Protein AF-G0P3Q0-F1 (afdb_monomer)

InterPro domains:
  IPR001810 F-box domain [PF00646] (12-48)

Radius of gyration: 19.59 Å; Cα contacts (8 Å, |Δi|>4): 276; chains: 1; bounding box: 73×29×38 Å

Organism: Caenorhabditis brenneri (NCBI:txid135651)

Mean predicted aligned error: 11.23 Å

Sequence (194 aa):
MANVSKMQRFPILRLPILAIDEVLITMNPFELINFSMCNPTTKCIAKLFFRKKRGFEILLGNSSTLSIAILGSQKRIWKYHIINDESAEIPESIYEVAIRYSENVFEEWKFLLEYLDDLMNFKAINDFYFDLDDFPDLNQPVIECIKTWNKPVKCEPTIINVPFGIAITRNDGKVGRMFLETFGNRLFLVFMVF

pLDDT: mean 74.07, std 19.42, range [30.28, 95.75]

Nearest PDB structures (foldseek):
  2ch5-assembly2_D  TM=4.428E-01  e=1.256E+00  Homo sapiens
  2ch5-assembly1_A  TM=4.509E-01  e=1.419E+00  Homo sapiens

Secondary structure (DSSP, 8-state):
-----------GGGS-HHHHHHHHHHS-HHHHHHHHHS-HHHHHHHHHHHHHS---EEEEEESSSEEEEEE-TTS-EEEEEEES-TT------SSEEEEEE-SSHHHHHHHHHHHHHHHH--SSB-EEEEETTT-HHHHHHHHHHHHT--SPBP--------S-PEEEE-TTS-EEEEEEEEETTEEEEEEE--

Foldseek 3Di:
DDDPPPPPPDPLVPDDLVSNLVVVVPDDVVVLLVQLVPDVVSLVSLLVNLQVFPAWAWEWEDDLFGWIWIQGPVRAIEIEGEDQDPPDDDPPDPHNYDYHYDVDRLVVSLVVVVSCCVRNVDQERAYYKYFCVSCVPCVVVVVVSVVPPPHYHAHDDDDDDDPDWDWDQDPVRFIWTWDFDDDPNTTMTGTHDD

Solvent-accessible surface area (backbone atoms only — not comparable to full-atom values): 11460 Å² total; per-residue (Å²): 135,85,81,79,71,78,77,76,72,80,62,61,90,76,48,58,69,68,61,38,51,57,55,56,70,75,44,55,71,65,56,47,50,56,45,26,68,73,42,73,66,43,30,51,52,41,30,53,50,41,66,70,51,80,49,73,40,39,32,39,33,50,77,86,39,52,36,45,31,40,36,38,81,82,77,47,42,38,34,39,38,34,34,72,54,92,82,64,82,72,75,93,60,100,49,51,74,46,81,42,83,31,94,51,43,65,64,52,50,51,50,50,52,54,49,47,39,72,39,48,58,64,77,41,38,47,32,55,45,39,48,50,73,64,43,62,88,49,46,64,61,51,52,53,54,56,72,70,42,95,52,53,59,39,39,80,91,77,92,75,93,58,100,72,64,56,86,46,78,43,98,85,76,42,62,36,46,41,38,64,44,71,66,88,97,41,49,29,47,40,59,37,57,114

Structure (mmCIF, N/CA/C/O backbone):
data_AF-G0P3Q0-F1
#
_entry.id   AF-G0P3Q0-F1
#
loop_
_atom_site.group_PDB
_atom_site.id
_atom_site.type_symbol
_atom_site.label_atom_id
_atom_site.label_alt_id
_atom_site.label_comp_id
_atom_site.label_asym_id
_atom_site.label_entity_id
_atom_site.label_seq_id
_atom_site.pdbx_PDB_ins_code
_atom_site.Cartn_x
_atom_site.Cartn_y
_atom_site.Cartn_z
_atom_site.occupancy
_atom_site.B_iso_or_equiv
_atom_site.auth_seq_id
_atom_site.auth_comp_id
_atom_site.auth_asym_id
_atom_site.auth_atom_id
_atom_site.pdbx_PDB_model_num
ATOM 1 N N . MET A 1 1 ? -43.282 -5.157 -22.897 1.00 38.25 1 MET A N 1
ATOM 2 C CA . MET A 1 1 ? -42.272 -4.254 -22.303 1.00 38.25 1 MET A CA 1
ATOM 3 C C . MET A 1 1 ? -42.139 -4.616 -20.834 1.00 38.25 1 MET A C 1
ATOM 5 O O . MET A 1 1 ? -43.072 -4.379 -20.080 1.00 38.25 1 MET A O 1
ATOM 9 N N . ALA A 1 2 ? -41.065 -5.313 -20.457 1.00 39.00 2 ALA A N 1
ATOM 10 C CA . ALA A 1 2 ? -40.860 -5.765 -19.084 1.00 39.00 2 ALA A CA 1
ATOM 11 C C . ALA A 1 2 ? -40.395 -4.596 -18.205 1.00 39.00 2 ALA A C 1
ATOM 13 O O . ALA A 1 2 ? -39.469 -3.866 -18.554 1.00 39.00 2 ALA A O 1
ATOM 14 N N . ASN A 1 3 ? -41.086 -4.424 -17.084 1.00 47.53 3 ASN A N 1
ATOM 15 C CA . ASN A 1 3 ? -40.840 -3.418 -16.066 1.00 47.53 3 ASN A CA 1
ATOM 16 C C . ASN A 1 3 ? -39.567 -3.826 -15.306 1.00 47.53 3 ASN A C 1
ATOM 18 O O . ASN A 1 3 ? -39.597 -4.778 -14.528 1.00 47.53 3 ASN A O 1
ATOM 22 N N . VAL A 1 4 ? -38.435 -3.168 -15.573 1.00 51.06 4 VAL A N 1
ATOM 23 C CA . VAL A 1 4 ? -37.201 -3.390 -14.809 1.00 51.06 4 VAL A CA 1
ATOM 24 C C . VAL A 1 4 ? -37.448 -2.835 -13.411 1.00 51.06 4 VAL A C 1
ATOM 26 O O . VAL A 1 4 ? -37.375 -1.629 -13.176 1.00 51.06 4 VAL A O 1
ATOM 29 N N . SER A 1 5 ? -37.814 -3.723 -12.490 1.00 55.47 5 SER A N 1
ATOM 30 C CA . SER A 1 5 ? -37.943 -3.439 -11.067 1.00 55.47 5 SER A CA 1
ATOM 31 C C . SER A 1 5 ? -36.727 -2.646 -10.604 1.00 55.47 5 SER A C 1
ATOM 33 O O . SER A 1 5 ? -35.593 -3.113 -10.719 1.00 55.47 5 SER A O 1
ATOM 35 N N . LYS A 1 6 ? -36.972 -1.437 -10.097 1.00 54.03 6 LYS A N 1
ATOM 36 C CA . LYS A 1 6 ? -35.997 -0.565 -9.444 1.00 54.03 6 LYS A CA 1
ATOM 37 C C . LYS A 1 6 ? -35.280 -1.385 -8.367 1.00 54.03 6 LYS A C 1
ATOM 39 O O . LYS A 1 6 ? -35.822 -1.551 -7.280 1.00 54.03 6 LYS A O 1
ATOM 44 N N . MET A 1 7 ? -34.109 -1.948 -8.685 1.00 52.66 7 MET A N 1
ATOM 45 C CA . MET A 1 7 ? -33.289 -2.694 -7.730 1.00 52.66 7 MET A CA 1
ATOM 46 C C . MET A 1 7 ? -33.001 -1.762 -6.559 1.00 52.66 7 MET A C 1
ATOM 48 O O . MET A 1 7 ? -32.246 -0.793 -6.674 1.00 52.66 7 MET A O 1
ATOM 52 N N . GLN A 1 8 ? -33.686 -2.002 -5.447 1.00 61.84 8 GLN A N 1
ATOM 53 C CA . GLN A 1 8 ? -33.557 -1.197 -4.252 1.00 61.84 8 GLN A CA 1
ATOM 54 C C . GLN A 1 8 ? -32.187 -1.521 -3.661 1.00 61.84 8 GLN A C 1
ATOM 56 O O . GLN A 1 8 ? -31.990 -2.570 -3.057 1.00 61.84 8 GLN A O 1
ATOM 61 N N . ARG A 1 9 ? -31.206 -0.652 -3.933 1.00 68.19 9 ARG A N 1
ATOM 62 C CA . ARG A 1 9 ? -29.829 -0.823 -3.457 1.00 68.19 9 ARG A CA 1
ATOM 63 C C . ARG A 1 9 ? -29.846 -0.979 -1.941 1.00 68.19 9 ARG A C 1
ATOM 65 O O . ARG A 1 9 ? -30.453 -0.158 -1.252 1.00 68.19 9 ARG A O 1
ATOM 72 N N . PHE A 1 10 ? -29.179 -2.017 -1.443 1.00 70.75 10 PHE A N 1
ATOM 73 C CA . PHE A 1 10 ? -29.044 -2.261 -0.014 1.00 70.75 10 PHE A CA 1
ATOM 74 C C . PHE A 1 10 ? -28.291 -1.085 0.627 1.00 70.75 10 PHE A C 1
ATOM 76 O O . PHE A 1 10 ? -27.129 -0.839 0.288 1.00 70.75 10 PHE A O 1
ATOM 83 N N . PRO A 1 11 ? -28.935 -0.294 1.500 1.00 83.94 11 PRO A N 1
ATOM 84 C CA . PRO A 1 11 ? -28.348 0.944 1.976 1.00 83.94 11 PRO A CA 1
ATOM 85 C C . PRO A 1 11 ? -27.420 0.648 3.157 1.00 83.94 11 PRO A C 1
ATOM 87 O O . PRO A 1 11 ? -27.795 0.893 4.299 1.00 83.94 11 PRO A O 1
ATOM 90 N N . ILE A 1 12 ? -26.209 0.143 2.883 1.00 85.44 12 ILE A N 1
ATOM 91 C CA . ILE A 1 12 ? -25.205 -0.236 3.904 1.00 85.44 12 ILE A CA 1
ATOM 92 C C . ILE A 1 12 ? -25.056 0.862 4.967 1.00 85.44 12 ILE A C 1
ATOM 94 O O . ILE A 1 12 ? -25.075 0.586 6.158 1.00 85.44 12 ILE A O 1
ATOM 98 N N . LEU A 1 13 ? -25.017 2.131 4.549 1.00 88.31 13 LEU A N 1
ATOM 99 C CA . LEU A 1 13 ? -24.846 3.283 5.444 1.00 88.31 13 LEU A CA 1
ATOM 100 C C . LEU A 1 13 ? -26.038 3.582 6.370 1.00 88.31 13 LEU A C 1
ATOM 102 O O . LEU A 1 13 ? -25.928 4.449 7.231 1.00 88.31 13 LEU A O 1
ATOM 106 N N . ARG A 1 14 ? -27.181 2.913 6.190 1.00 90.06 14 ARG A N 1
ATOM 107 C CA . ARG A 1 14 ? -28.349 3.015 7.082 1.00 90.06 14 ARG A CA 1
ATOM 108 C C . ARG A 1 14 ? -28.386 1.910 8.134 1.00 90.06 14 ARG A C 1
ATOM 110 O O . ARG A 1 14 ? -29.291 1.903 8.965 1.00 90.06 14 ARG A O 1
ATOM 117 N N . LEU A 1 15 ? -27.453 0.966 8.080 1.00 90.56 15 LEU A N 1
ATOM 118 C CA . LEU A 1 15 ? -27.366 -0.100 9.061 1.00 90.56 15 LEU A CA 1
ATOM 119 C C . LEU A 1 15 ? -26.755 0.403 10.378 1.00 90.56 15 LEU A C 1
ATOM 121 O O . LEU A 1 15 ? -25.969 1.353 10.381 1.00 90.56 15 LEU A O 1
ATOM 125 N N . PRO A 1 16 ? -27.051 -0.266 11.506 1.00 92.38 16 PRO A N 1
ATOM 126 C CA . PRO A 1 16 ? -26.282 -0.096 12.731 1.00 92.38 16 PRO A CA 1
ATOM 127 C C . PRO A 1 16 ? -24.796 -0.384 12.492 1.00 92.38 16 PRO A C 1
ATOM 129 O O . PRO A 1 16 ? -24.456 -1.290 11.732 1.00 92.38 16 PRO A O 1
ATOM 132 N N . ILE A 1 17 ? -23.911 0.327 13.196 1.00 89.44 17 ILE A N 1
ATOM 133 C CA . ILE A 1 17 ? -22.454 0.214 13.004 1.00 89.44 17 ILE A CA 1
ATOM 134 C C . ILE A 1 17 ? -21.933 -1.226 13.115 1.00 89.44 17 ILE A C 1
ATOM 136 O O . ILE A 1 17 ? -21.034 -1.595 12.375 1.00 89.44 17 ILE A O 1
ATOM 140 N N . LEU A 1 18 ? -22.531 -2.053 13.981 1.00 90.62 18 LEU A N 1
ATOM 141 C CA . LEU A 1 18 ? -22.169 -3.468 14.109 1.00 90.62 18 LEU A CA 1
ATOM 142 C C . LEU A 1 18 ? -22.468 -4.255 12.829 1.00 90.62 18 LEU A C 1
ATOM 144 O O . LEU A 1 18 ? -21.633 -5.023 12.375 1.00 90.62 18 LEU A O 1
ATOM 148 N N . ALA A 1 19 ? -23.627 -4.029 12.211 1.00 93.25 19 ALA A N 1
ATOM 149 C CA . ALA A 1 19 ? -23.979 -4.689 10.958 1.00 93.25 19 ALA A CA 1
ATOM 150 C C . ALA A 1 19 ? -23.132 -4.172 9.782 1.00 93.25 19 ALA A C 1
ATOM 152 O O . ALA A 1 19 ? -22.809 -4.942 8.884 1.00 93.25 19 ALA A O 1
ATOM 153 N N . ILE A 1 20 ? -22.731 -2.894 9.800 1.00 92.94 20 ILE A N 1
ATOM 154 C CA . ILE A 1 20 ? -21.747 -2.365 8.844 1.00 92.94 20 ILE A CA 1
ATOM 155 C C . ILE A 1 20 ? -20.405 -3.077 9.028 1.00 92.94 20 ILE A C 1
ATOM 157 O O . ILE A 1 20 ? -19.860 -3.575 8.050 1.00 92.94 20 ILE A O 1
ATOM 161 N N . ASP A 1 21 ? -19.894 -3.158 10.261 1.00 91.12 21 ASP A N 1
ATOM 162 C CA . ASP A 1 21 ? -18.621 -3.820 10.566 1.00 91.12 21 ASP A CA 1
ATOM 163 C C . ASP A 1 21 ? -18.623 -5.283 10.071 1.00 91.12 21 ASP A C 1
ATOM 165 O O . ASP A 1 21 ? -17.651 -5.698 9.443 1.00 91.12 21 ASP A O 1
ATOM 169 N N . GLU A 1 22 ? -19.712 -6.039 10.264 1.00 91.75 22 GLU A N 1
ATOM 170 C CA . GLU A 1 22 ? -19.839 -7.419 9.753 1.00 91.75 22 GLU A CA 1
ATOM 171 C C . GLU A 1 22 ? -19.784 -7.497 8.224 1.00 91.75 22 GLU A C 1
ATOM 173 O O . GLU A 1 22 ? -19.094 -8.350 7.669 1.00 91.75 22 GLU A O 1
ATOM 178 N N . VAL A 1 23 ? -20.449 -6.575 7.522 1.00 92.44 23 VAL A N 1
ATOM 179 C CA . VAL A 1 23 ? -20.372 -6.506 6.056 1.00 92.44 23 VAL A CA 1
ATOM 180 C C . VAL A 1 23 ? -18.936 -6.211 5.608 1.00 92.44 23 VAL A C 1
ATOM 182 O O . VAL A 1 23 ? -18.420 -6.888 4.722 1.00 92.44 23 VAL A O 1
ATOM 185 N N . LEU A 1 24 ? -18.253 -5.256 6.244 1.00 91.88 24 LEU A N 1
ATOM 186 C CA . LEU A 1 24 ? -16.876 -4.894 5.889 1.00 91.88 24 LEU A CA 1
ATOM 187 C C . LEU A 1 24 ? -15.864 -6.018 6.158 1.00 91.88 24 LEU A C 1
ATOM 189 O O . LEU A 1 24 ? -14.875 -6.110 5.442 1.00 91.88 24 LEU A O 1
ATOM 193 N N . ILE A 1 25 ? -16.098 -6.896 7.142 1.00 89.38 25 ILE A N 1
ATOM 194 C CA . ILE A 1 25 ? -15.240 -8.074 7.389 1.00 89.38 25 ILE A CA 1
ATOM 195 C C . ILE A 1 25 ? -15.251 -9.042 6.201 1.00 89.38 25 ILE A C 1
ATOM 197 O O . ILE A 1 25 ? -14.258 -9.727 5.967 1.00 89.38 25 ILE A O 1
ATOM 201 N N . THR A 1 26 ? -16.364 -9.110 5.470 1.00 89.06 26 THR A N 1
ATOM 202 C CA . THR A 1 26 ? -16.490 -9.995 4.304 1.00 89.06 26 THR A CA 1
ATOM 203 C C . THR A 1 26 ? -15.852 -9.427 3.040 1.00 89.06 26 THR A C 1
ATOM 205 O O . THR A 1 26 ? -15.622 -10.182 2.100 1.00 89.06 26 THR A O 1
ATOM 208 N N . MET A 1 27 ? -15.546 -8.126 3.025 1.00 90.75 27 MET A N 1
ATOM 209 C CA . MET A 1 27 ? -14.917 -7.458 1.891 1.00 90.75 27 MET A CA 1
ATOM 210 C C . MET A 1 27 ? -13.410 -7.700 1.880 1.00 90.75 27 MET A C 1
ATOM 212 O O . MET A 1 27 ? -12.741 -7.634 2.917 1.00 90.75 27 MET A O 1
ATOM 216 N N . ASN A 1 28 ? -12.849 -7.912 0.694 1.00 88.31 28 ASN A N 1
ATOM 217 C CA . ASN A 1 28 ? -11.402 -7.892 0.531 1.00 88.31 28 ASN A CA 1
ATOM 218 C C . ASN A 1 28 ? -10.864 -6.440 0.591 1.00 88.31 28 ASN A C 1
ATOM 220 O O . ASN A 1 28 ? -11.631 -5.472 0.511 1.00 88.31 28 ASN A O 1
ATOM 224 N N . PRO A 1 29 ? -9.543 -6.234 0.743 1.00 88.88 29 PRO A N 1
ATOM 225 C CA . PRO A 1 29 ? -8.979 -4.890 0.820 1.00 88.88 29 PRO A CA 1
ATOM 226 C C . PRO A 1 29 ? -9.307 -4.005 -0.386 1.00 88.88 29 PRO A C 1
ATOM 228 O O . PRO A 1 29 ? -9.505 -2.806 -0.208 1.00 88.88 29 PRO A O 1
ATOM 231 N N . PHE A 1 30 ? -9.417 -4.574 -1.588 1.00 88.62 30 PHE A N 1
ATOM 232 C CA . PHE A 1 30 ? -9.737 -3.828 -2.808 1.00 88.62 30 PHE A CA 1
ATOM 233 C C . PHE A 1 30 ? -11.148 -3.242 -2.766 1.00 88.62 30 PHE A C 1
ATOM 235 O O . PHE A 1 30 ? -11.360 -2.062 -3.049 1.00 88.62 30 PHE A O 1
ATOM 242 N N . GLU A 1 31 ? -12.116 -4.050 -2.348 1.00 91.50 31 GLU A N 1
ATOM 243 C CA . GLU A 1 31 ? -13.497 -3.627 -2.142 1.00 91.50 31 GLU A CA 1
ATOM 244 C C . GLU A 1 31 ? -13.591 -2.556 -1.052 1.00 91.50 31 GLU A C 1
ATOM 246 O O . GLU A 1 31 ? -14.309 -1.572 -1.225 1.00 91.50 31 GLU A O 1
ATOM 251 N N . LEU A 1 32 ? -12.815 -2.687 0.030 1.00 92.75 32 LEU A N 1
ATOM 252 C CA . LEU A 1 32 ? -12.753 -1.691 1.104 1.00 92.75 32 LEU A CA 1
ATOM 253 C C . LEU A 1 32 ? -12.173 -0.349 0.637 1.00 92.75 32 LEU A C 1
ATOM 255 O O . LEU A 1 32 ? -12.681 0.702 1.033 1.00 92.75 32 LEU A O 1
ATOM 259 N N . ILE A 1 33 ? -11.141 -0.372 -0.209 1.00 92.38 33 ILE A N 1
ATOM 260 C CA . ILE A 1 33 ? -10.535 0.830 -0.802 1.00 92.38 33 ILE A CA 1
ATOM 261 C C . ILE A 1 33 ? -11.521 1.502 -1.763 1.00 92.38 33 ILE A C 1
ATOM 263 O O . ILE A 1 33 ? -11.763 2.707 -1.677 1.00 92.38 33 ILE A O 1
ATOM 267 N N . ASN A 1 34 ? -12.165 0.731 -2.638 1.00 92.38 34 ASN A N 1
ATOM 268 C CA . ASN A 1 34 ? -13.185 1.259 -3.545 1.00 92.38 34 ASN A CA 1
ATOM 269 C C . ASN A 1 34 ? -14.380 1.838 -2.768 1.00 92.38 34 ASN A C 1
ATOM 271 O O . ASN A 1 34 ? -14.870 2.930 -3.074 1.00 92.38 34 ASN A O 1
ATOM 275 N N . PHE A 1 35 ? -14.817 1.155 -1.707 1.00 93.88 35 PHE A N 1
ATOM 276 C CA . PHE A 1 35 ? -15.841 1.651 -0.793 1.00 93.88 35 PHE A CA 1
ATOM 277 C C . PHE A 1 35 ? -15.420 2.982 -0.162 1.00 93.88 35 PHE A C 1
ATOM 279 O O . PHE A 1 35 ? -16.199 3.939 -0.169 1.00 93.88 35 PHE A O 1
ATOM 286 N N . SER A 1 36 ? -14.185 3.095 0.332 1.00 95.56 36 SER A N 1
ATOM 287 C CA . SER A 1 36 ? -13.695 4.327 0.954 1.00 95.56 36 SER A CA 1
ATOM 288 C C . SER A 1 36 ? -13.570 5.492 -0.031 1.00 95.56 36 SER A C 1
ATOM 290 O O . SER A 1 36 ? -13.669 6.647 0.383 1.00 95.56 36 SER A O 1
ATOM 292 N N . MET A 1 37 ? -13.393 5.227 -1.326 1.00 94.00 37 MET A N 1
ATOM 293 C CA . MET A 1 37 ? -13.335 6.262 -2.366 1.00 94.00 37 MET A CA 1
ATOM 294 C C . MET A 1 37 ? -14.711 6.827 -2.755 1.00 94.00 37 MET A C 1
ATOM 296 O O . MET A 1 37 ? -14.771 7.889 -3.367 1.00 94.00 37 MET A O 1
ATOM 300 N N . CYS A 1 38 ? -15.820 6.185 -2.369 1.00 92.62 38 CYS A N 1
ATOM 301 C CA . CYS A 1 38 ? -17.162 6.615 -2.777 1.00 92.62 38 CYS A CA 1
ATOM 302 C C . CYS A 1 38 ? -17.566 8.001 -2.240 1.00 92.62 38 CYS A C 1
ATOM 304 O O . CYS A 1 38 ? -18.168 8.784 -2.972 1.00 92.62 38 CYS A O 1
ATOM 306 N N . ASN A 1 39 ? -17.323 8.295 -0.955 1.00 91.00 39 ASN A N 1
ATOM 307 C CA . ASN A 1 39 ? -17.610 9.595 -0.335 1.00 91.00 39 ASN A CA 1
ATOM 308 C C . ASN A 1 39 ? -16.907 9.744 1.039 1.00 91.00 39 ASN A C 1
ATOM 310 O O . ASN A 1 39 ? -16.378 8.772 1.580 1.00 91.00 39 ASN A O 1
ATOM 314 N N . PRO A 1 40 ? -16.920 10.940 1.667 1.00 93.94 40 PRO A N 1
ATOM 315 C CA . PRO A 1 40 ? -16.261 11.150 2.960 1.00 93.94 40 PRO A CA 1
ATOM 316 C C . PRO A 1 40 ? -16.787 10.267 4.104 1.00 93.94 40 PRO A C 1
ATOM 318 O O . PRO A 1 40 ? -16.018 9.891 4.991 1.00 93.94 40 PRO A O 1
ATOM 321 N N . THR A 1 41 ? -18.076 9.909 4.099 1.00 93.19 41 THR A N 1
ATOM 322 C CA . THR A 1 41 ? -18.674 9.037 5.122 1.00 93.19 41 THR A CA 1
ATOM 323 C C . THR A 1 41 ? -18.146 7.611 5.002 1.00 93.19 41 THR A C 1
ATOM 325 O O . THR A 1 41 ? -17.723 7.039 6.006 1.00 93.19 41 THR A O 1
AT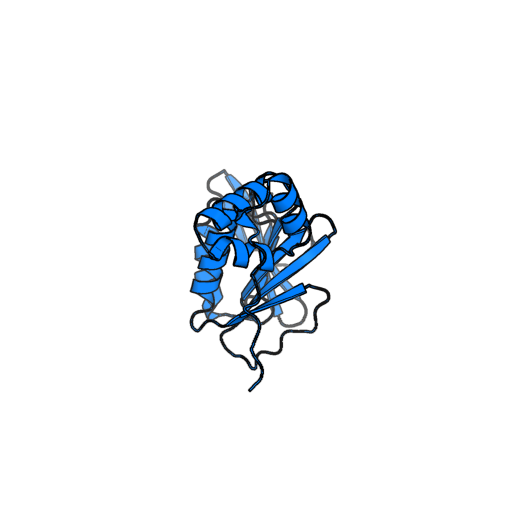OM 328 N N . THR A 1 42 ? -18.110 7.046 3.791 1.00 94.62 42 THR A N 1
ATOM 329 C CA . THR A 1 42 ? -17.550 5.704 3.558 1.00 94.62 42 THR A CA 1
ATOM 330 C C . THR A 1 42 ? -16.054 5.677 3.846 1.00 94.62 42 THR A C 1
ATOM 332 O O . THR A 1 42 ? -15.578 4.738 4.483 1.00 94.62 42 THR A O 1
ATOM 335 N N . LYS A 1 43 ? -15.324 6.749 3.500 1.00 95.75 43 LYS A N 1
ATOM 336 C CA . LYS A 1 43 ? -13.918 6.920 3.884 1.00 95.75 43 LYS A CA 1
ATOM 337 C C . LYS A 1 43 ? -13.736 6.859 5.398 1.00 95.75 43 LYS A C 1
ATOM 339 O O . LYS A 1 43 ? -12.901 6.104 5.884 1.00 95.75 43 LYS A O 1
ATOM 344 N N . CYS A 1 44 ? -14.534 7.610 6.156 1.00 94.38 44 CYS A N 1
ATOM 345 C CA . CYS A 1 44 ? -14.472 7.611 7.619 1.00 94.38 44 CYS A CA 1
ATOM 346 C C . CYS A 1 44 ? -14.740 6.217 8.210 1.00 94.38 44 CYS A C 1
ATOM 348 O O . CYS A 1 44 ? -13.990 5.752 9.069 1.00 94.38 44 CYS A O 1
ATOM 350 N N . ILE A 1 45 ? -15.763 5.523 7.705 1.00 94.38 45 ILE A N 1
ATOM 351 C CA . ILE A 1 45 ? -16.106 4.160 8.127 1.00 94.38 45 ILE A CA 1
ATOM 352 C C . ILE A 1 45 ? -14.945 3.193 7.856 1.00 94.38 45 ILE A C 1
ATOM 354 O O . ILE A 1 45 ? -14.538 2.462 8.757 1.00 94.38 45 ILE A O 1
ATOM 358 N N . ALA A 1 46 ? -14.359 3.227 6.659 1.00 94.31 46 ALA A N 1
ATOM 359 C CA . ALA A 1 46 ? -13.226 2.374 6.316 1.00 94.31 46 ALA A CA 1
ATOM 360 C C . ALA A 1 46 ? -11.989 2.677 7.182 1.00 94.31 46 ALA A C 1
ATOM 362 O O . ALA A 1 46 ? -11.358 1.752 7.690 1.00 94.31 46 ALA A O 1
ATOM 363 N N . LYS A 1 47 ? -11.687 3.954 7.469 1.00 93.88 47 LYS A N 1
ATOM 364 C CA . LYS A 1 47 ? -10.618 4.330 8.420 1.00 93.88 47 LYS A CA 1
ATOM 365 C C . LYS A 1 47 ? -10.846 3.717 9.801 1.00 93.88 47 LYS A C 1
ATOM 367 O O . LYS A 1 47 ? -9.909 3.220 10.424 1.00 93.88 47 LYS A O 1
ATOM 372 N N . LEU A 1 48 ? -12.082 3.758 10.304 1.00 91.62 48 LEU A N 1
ATOM 373 C CA . LEU A 1 48 ? -12.430 3.138 11.586 1.00 91.62 48 LEU A CA 1
ATOM 374 C C . LEU A 1 48 ? -12.249 1.618 11.540 1.00 91.62 48 LEU A C 1
ATOM 376 O O . LEU A 1 48 ? -11.722 1.049 12.496 1.00 91.62 48 LEU A O 1
ATOM 380 N N . PHE A 1 49 ? -12.632 0.979 10.436 1.00 91.88 49 PHE A N 1
ATOM 381 C CA . PHE A 1 49 ? -12.433 -0.450 10.222 1.00 91.88 49 PHE A CA 1
ATOM 382 C C . PHE A 1 49 ? -10.945 -0.833 10.270 1.00 91.88 49 PHE A C 1
ATOM 384 O O . PHE A 1 49 ? -10.555 -1.651 11.107 1.00 91.88 49 PHE A O 1
ATOM 391 N N . PHE A 1 50 ? -10.096 -0.184 9.466 1.00 89.25 50 PHE A N 1
ATOM 392 C CA . PHE A 1 50 ? -8.656 -0.469 9.424 1.00 89.25 50 PHE A CA 1
ATOM 393 C C . PHE A 1 50 ? -7.947 -0.174 10.751 1.00 89.25 50 PHE A C 1
ATOM 395 O O . PHE A 1 50 ? -7.061 -0.920 11.157 1.00 89.25 50 PHE A O 1
ATOM 402 N N . ARG A 1 51 ? -8.367 0.856 11.496 1.00 84.50 51 ARG A N 1
ATOM 403 C CA . ARG A 1 51 ? -7.817 1.136 12.837 1.00 84.50 51 ARG A CA 1
ATOM 404 C C . ARG A 1 51 ? -8.149 0.051 13.862 1.00 84.50 5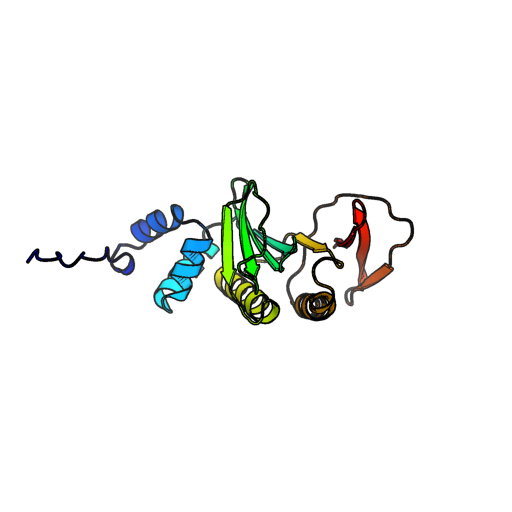1 ARG A C 1
ATOM 406 O O . ARG A 1 51 ? -7.333 -0.223 14.743 1.00 84.50 51 ARG A O 1
ATOM 413 N N . LYS A 1 52 ? -9.351 -0.532 13.787 1.00 83.56 52 LYS A N 1
ATOM 414 C CA . LYS A 1 52 ? -9.799 -1.602 14.694 1.00 83.56 52 LYS A CA 1
ATOM 415 C C . LYS A 1 52 ? -9.148 -2.943 14.351 1.00 83.56 52 LYS A C 1
ATOM 417 O O . LYS A 1 52 ? -8.805 -3.706 15.254 1.00 83.56 52 LYS A O 1
ATOM 422 N N . LYS A 1 53 ? -9.003 -3.252 13.062 1.00 71.81 53 LYS A N 1
ATOM 423 C CA . LYS A 1 53 ? -8.489 -4.536 12.577 1.00 71.81 53 LYS A CA 1
ATOM 424 C C . LYS A 1 53 ? -6.973 -4.460 12.390 1.00 71.81 53 LYS A C 1
ATOM 426 O O . LYS A 1 53 ? -6.470 -3.908 11.421 1.00 71.81 53 LYS A O 1
ATOM 431 N N . ARG A 1 54 ? -6.234 -5.030 13.346 1.00 65.06 54 ARG A N 1
ATOM 432 C CA . ARG A 1 54 ? -4.777 -5.206 13.240 1.00 65.06 54 ARG A CA 1
ATOM 433 C C . ARG A 1 54 ? -4.456 -6.355 12.282 1.00 65.06 54 ARG A C 1
ATOM 435 O O . ARG A 1 54 ? -5.168 -7.355 12.282 1.00 65.06 54 ARG A O 1
ATOM 442 N N . GLY A 1 55 ? -3.360 -6.227 11.537 1.00 77.00 55 GLY A N 1
ATOM 443 C CA . GLY A 1 55 ? -2.816 -7.312 10.712 1.00 77.00 55 GLY A CA 1
ATOM 444 C C . GLY A 1 55 ? -2.906 -7.097 9.205 1.00 77.00 55 GLY A C 1
ATOM 445 O O . GLY A 1 55 ? -2.755 -8.071 8.479 1.00 77.00 55 GLY A O 1
ATOM 446 N N . PHE A 1 56 ? -3.164 -5.866 8.750 1.00 86.00 56 PHE A N 1
ATOM 447 C CA . PHE A 1 56 ? -2.852 -5.475 7.379 1.00 86.00 56 PHE A CA 1
ATOM 448 C C . PHE A 1 56 ? -1.454 -4.873 7.321 1.00 86.00 56 PHE A C 1
ATOM 450 O O . PHE A 1 56 ? -1.118 -3.995 8.120 1.00 86.00 56 PHE A O 1
ATOM 457 N N . GLU A 1 57 ? -0.664 -5.350 6.374 1.00 86.31 57 GLU A N 1
ATOM 458 C CA . GLU A 1 57 ? 0.690 -4.888 6.105 1.00 86.31 57 GLU A CA 1
ATOM 459 C C . GLU A 1 57 ? 0.804 -4.486 4.639 1.00 86.31 57 GLU A C 1
ATOM 461 O O . GLU A 1 57 ? 0.118 -5.050 3.786 1.00 86.31 57 GLU A O 1
ATOM 466 N N . ILE A 1 58 ? 1.644 -3.493 4.354 1.00 87.81 58 ILE A N 1
ATOM 467 C CA . ILE A 1 58 ? 1.847 -2.981 2.998 1.00 87.81 58 ILE A CA 1
ATOM 468 C C . ILE A 1 58 ? 3.183 -3.484 2.481 1.00 87.81 58 ILE A C 1
ATOM 470 O O . ILE A 1 58 ? 4.209 -3.291 3.131 1.00 87.81 58 ILE A O 1
ATOM 474 N N . LEU A 1 59 ? 3.157 -4.087 1.302 1.00 86.94 59 LEU A N 1
ATOM 475 C CA . LEU A 1 59 ? 4.321 -4.537 0.565 1.00 86.94 59 LEU A CA 1
ATOM 476 C C . LEU A 1 59 ? 4.359 -3.769 -0.746 1.00 86.94 59 LEU A C 1
ATOM 478 O O . LEU A 1 59 ? 3.346 -3.626 -1.429 1.00 86.94 59 LEU A O 1
ATOM 482 N N . LEU A 1 60 ? 5.523 -3.261 -1.102 1.00 85.94 60 LEU A N 1
ATOM 483 C CA . LEU A 1 60 ? 5.720 -2.529 -2.341 1.00 85.94 60 LEU A CA 1
ATOM 484 C C . LEU A 1 60 ? 6.613 -3.337 -3.255 1.00 85.94 60 LEU A C 1
ATOM 486 O O . LEU A 1 60 ? 7.579 -3.953 -2.806 1.00 85.94 60 LEU A O 1
ATOM 490 N N . GLY A 1 61 ? 6.316 -3.287 -4.546 1.00 80.25 61 GLY A N 1
ATOM 491 C CA . GLY A 1 61 ? 7.283 -3.765 -5.503 1.00 80.25 61 GLY A CA 1
ATOM 492 C C . GLY A 1 61 ? 6.845 -3.727 -6.939 1.00 80.25 61 GLY A C 1
ATOM 493 O O . GLY A 1 61 ? 5.798 -3.172 -7.275 1.00 80.25 61 GLY A O 1
ATOM 494 N N . ASN A 1 62 ? 7.646 -4.348 -7.786 1.00 78.69 62 ASN A N 1
ATOM 495 C CA . ASN A 1 62 ? 7.345 -4.534 -9.190 1.00 78.69 62 ASN A CA 1
ATOM 496 C C . ASN A 1 62 ? 7.544 -5.993 -9.612 1.00 78.69 62 ASN A C 1
ATOM 498 O O . ASN A 1 62 ? 8.255 -6.776 -8.990 1.00 78.69 62 ASN A O 1
ATOM 502 N N . SER A 1 63 ? 6.780 -6.378 -10.623 1.00 66.12 63 SER A N 1
ATOM 503 C CA . SER A 1 63 ? 6.944 -7.633 -11.353 1.00 66.12 63 SER A CA 1
ATOM 504 C C . SER A 1 63 ? 6.342 -7.383 -12.721 1.00 66.12 63 SER A C 1
ATOM 506 O O . SER A 1 63 ? 5.128 -7.483 -12.894 1.00 66.12 63 SER A O 1
ATOM 508 N N . SER A 1 64 ? 7.170 -6.865 -13.621 1.00 70.56 64 SER A N 1
ATOM 509 C CA . SER A 1 64 ? 6.787 -6.363 -14.944 1.00 70.56 64 SER A CA 1
ATOM 510 C C . SER A 1 64 ? 5.793 -5.198 -14.965 1.00 70.56 64 SER A C 1
ATOM 512 O O . SER A 1 64 ? 5.558 -4.677 -16.045 1.00 70.56 64 SER A O 1
ATOM 514 N N . THR A 1 65 ? 5.305 -4.704 -13.812 1.00 79.62 65 THR A N 1
ATOM 515 C CA . THR A 1 65 ? 4.607 -3.407 -13.613 1.00 79.62 65 THR A CA 1
ATOM 516 C C . THR A 1 65 ? 4.810 -2.898 -12.174 1.00 79.62 65 THR A C 1
ATOM 518 O O . THR A 1 65 ? 5.152 -3.698 -11.296 1.00 79.62 65 THR A O 1
ATOM 521 N N . LEU A 1 66 ? 4.552 -1.610 -11.881 1.00 88.25 66 LEU A N 1
ATOM 522 C CA . LEU A 1 66 ? 4.468 -1.135 -10.487 1.00 88.25 66 LEU A CA 1
ATOM 523 C C . LEU A 1 66 ? 3.283 -1.780 -9.766 1.00 88.25 66 LEU A C 1
ATOM 525 O O . LEU A 1 66 ? 2.203 -1.959 -10.340 1.00 88.25 66 LEU A O 1
ATOM 529 N N . SER A 1 67 ? 3.479 -2.099 -8.487 1.00 89.25 67 SER A N 1
ATOM 530 C CA . SER A 1 67 ? 2.447 -2.726 -7.674 1.00 89.25 67 SER A CA 1
ATOM 531 C C . SER A 1 67 ? 2.485 -2.335 -6.198 1.00 89.25 67 SER A C 1
ATOM 533 O O . SER A 1 67 ? 3.516 -1.934 -5.649 1.00 89.25 67 SER A O 1
ATOM 535 N N . ILE A 1 68 ? 1.327 -2.467 -5.555 1.00 91.62 68 ILE A N 1
ATOM 536 C CA . ILE A 1 68 ? 1.163 -2.389 -4.103 1.00 91.62 68 ILE A CA 1
ATOM 537 C C . ILE A 1 68 ? 0.440 -3.651 -3.659 1.00 91.62 68 ILE A C 1
ATOM 539 O O . ILE A 1 68 ? -0.649 -3.949 -4.142 1.00 91.62 68 ILE A O 1
ATOM 543 N N . ALA A 1 69 ? 1.035 -4.387 -2.734 1.00 90.56 69 ALA A N 1
ATOM 544 C CA . ALA A 1 69 ? 0.434 -5.548 -2.116 1.00 90.56 69 ALA A CA 1
ATOM 545 C C . ALA A 1 69 ? 0.007 -5.251 -0.674 1.00 90.56 69 ALA A C 1
ATOM 547 O O . ALA A 1 69 ? 0.654 -4.507 0.061 1.00 90.56 69 ALA A O 1
ATOM 548 N N . ILE A 1 70 ? -1.109 -5.849 -0.275 1.00 90.12 70 ILE A N 1
ATOM 549 C CA . ILE A 1 70 ? -1.643 -5.821 1.081 1.00 90.12 70 ILE A CA 1
ATOM 550 C C . ILE A 1 70 ? -1.607 -7.256 1.593 1.00 90.12 70 ILE A C 1
ATOM 552 O O . ILE A 1 70 ? -2.221 -8.139 0.998 1.00 90.12 70 ILE A O 1
ATOM 556 N N . LEU A 1 71 ? -0.904 -7.494 2.694 1.00 87.81 71 LEU A N 1
ATOM 557 C CA . LEU A 1 71 ? -0.888 -8.776 3.393 1.00 87.81 71 LEU A CA 1
ATOM 558 C C . LEU A 1 71 ? -1.869 -8.716 4.558 1.00 87.81 71 LEU A C 1
ATOM 560 O O . LEU A 1 71 ? -1.778 -7.824 5.396 1.00 87.81 71 LEU A O 1
ATOM 564 N N . GLY A 1 72 ? -2.811 -9.654 4.614 1.00 84.75 72 GLY A N 1
ATOM 565 C CA . GLY A 1 72 ? -3.744 -9.794 5.732 1.00 84.75 72 GLY A CA 1
ATOM 566 C C . GLY A 1 72 ? -3.323 -10.838 6.760 1.00 84.75 72 GLY A C 1
ATOM 567 O O . GLY A 1 72 ? -2.425 -11.652 6.552 1.00 84.75 72 GLY A O 1
ATOM 568 N N . SER A 1 73 ? -4.090 -10.899 7.847 1.00 75.19 73 SER A N 1
ATOM 569 C CA . SER A 1 73 ? -3.850 -11.754 9.019 1.00 75.19 73 SER A CA 1
ATOM 570 C C . SER A 1 73 ? -3.807 -13.268 8.753 1.00 75.19 73 SER A C 1
ATOM 572 O O . SER A 1 73 ? -3.292 -14.011 9.584 1.00 75.19 73 SER A O 1
ATOM 574 N N . GLN A 1 74 ? -4.310 -13.742 7.609 1.00 75.69 74 GLN A N 1
ATOM 575 C CA . GLN A 1 74 ? -4.282 -15.157 7.203 1.00 75.69 74 GLN A CA 1
ATOM 576 C C . GLN A 1 74 ? -3.238 -15.455 6.116 1.00 75.69 74 GLN A C 1
ATOM 578 O O . GLN A 1 74 ? -3.389 -16.416 5.367 1.00 75.69 74 GLN A O 1
ATOM 583 N N . LYS A 1 75 ? -2.206 -14.611 5.987 1.00 74.88 75 LYS A N 1
ATOM 584 C CA . LYS A 1 75 ? -1.203 -14.681 4.911 1.00 74.88 75 LYS A CA 1
ATOM 585 C C . LYS A 1 75 ? -1.788 -14.593 3.496 1.00 74.88 75 LYS A C 1
ATOM 587 O O . LYS A 1 75 ? -1.147 -14.987 2.527 1.00 74.88 75 LYS A O 1
ATOM 592 N N . ARG A 1 76 ? -3.009 -14.068 3.374 1.00 84.25 76 ARG A N 1
ATOM 593 C CA . ARG A 1 76 ? -3.589 -13.713 2.080 1.00 84.25 76 ARG A CA 1
ATOM 594 C C . ARG A 1 76 ? -2.939 -12.431 1.599 1.00 84.25 76 ARG A C 1
ATOM 596 O O . ARG A 1 76 ? -2.816 -11.485 2.379 1.00 84.25 76 ARG A O 1
ATOM 603 N N . ILE A 1 77 ? -2.529 -12.430 0.340 1.00 87.12 77 ILE A N 1
ATOM 604 C CA . ILE A 1 77 ? -1.888 -11.294 -0.307 1.00 87.12 77 ILE A CA 1
ATOM 605 C C . ILE A 1 77 ? -2.811 -10.820 -1.422 1.00 87.12 77 ILE A C 1
ATOM 607 O O . ILE A 1 77 ? -3.226 -11.602 -2.280 1.00 87.12 77 ILE A O 1
ATOM 611 N N . TRP A 1 78 ? -3.111 -9.528 -1.384 1.00 90.38 78 TRP A N 1
ATOM 612 C CA . TRP A 1 78 ? -3.879 -8.814 -2.393 1.00 90.38 78 TRP A CA 1
ATOM 613 C C . TRP A 1 78 ? -2.949 -7.854 -3.111 1.00 90.38 78 TRP A C 1
ATOM 615 O O . TRP A 1 78 ? -2.421 -6.950 -2.471 1.00 90.38 78 TRP A O 1
ATOM 625 N N . LYS A 1 79 ? -2.731 -8.033 -4.413 1.00 89.75 79 LYS A N 1
ATOM 626 C CA . LYS A 1 79 ? -1.792 -7.224 -5.197 1.00 89.75 79 LYS A CA 1
ATOM 627 C C . LYS A 1 79 ? -2.511 -6.331 -6.211 1.00 89.75 79 LYS A C 1
ATOM 629 O O . LYS A 1 79 ? -3.185 -6.823 -7.111 1.00 89.75 79 LYS A O 1
ATOM 634 N N . TYR A 1 80 ? -2.348 -5.019 -6.069 1.00 89.19 80 TYR A N 1
ATOM 635 C CA . TYR A 1 80 ? -2.727 -4.029 -7.072 1.00 89.19 80 TYR A CA 1
ATOM 636 C C . TYR A 1 80 ? -1.595 -3.851 -8.071 1.00 89.19 80 TYR A C 1
ATOM 638 O O . TYR A 1 80 ? -0.531 -3.367 -7.695 1.00 89.19 80 TYR A O 1
ATOM 646 N N . HIS A 1 81 ? -1.840 -4.191 -9.330 1.00 88.69 81 HIS A N 1
ATOM 647 C CA . HIS A 1 81 ? -0.971 -3.846 -10.448 1.00 88.69 81 HIS A CA 1
ATOM 648 C C . HIS A 1 81 ? -1.471 -2.574 -11.121 1.00 88.69 81 HIS A C 1
ATOM 650 O O . HIS A 1 81 ? -2.663 -2.446 -11.404 1.00 88.69 81 HIS A O 1
ATOM 656 N N . ILE A 1 82 ? -0.556 -1.644 -11.378 1.00 89.62 82 ILE A N 1
ATOM 657 C CA . ILE A 1 82 ? -0.843 -0.426 -12.132 1.00 89.62 82 ILE A CA 1
ATOM 658 C C . ILE A 1 82 ? -0.121 -0.530 -13.464 1.00 89.62 82 ILE A C 1
ATOM 660 O O . ILE A 1 82 ? 1.102 -0.685 -13.496 1.00 89.62 82 ILE A O 1
ATOM 664 N N . ILE A 1 83 ? -0.897 -0.493 -14.542 1.00 88.94 83 ILE A N 1
ATOM 665 C CA . ILE A 1 83 ? -0.439 -0.793 -15.900 1.00 88.94 83 ILE A CA 1
ATOM 666 C C . ILE A 1 83 ? -0.822 0.343 -16.846 1.00 88.94 83 ILE A C 1
ATOM 668 O O . ILE A 1 83 ? -1.843 0.997 -16.645 1.00 88.94 83 ILE A O 1
ATOM 672 N N . ASN A 1 84 ? -0.017 0.562 -17.879 1.00 85.88 84 ASN A N 1
ATOM 673 C CA . ASN A 1 84 ? -0.298 1.497 -18.974 1.00 85.88 84 ASN A CA 1
ATOM 674 C C . ASN A 1 84 ? -0.549 0.792 -20.314 1.00 85.88 84 ASN A C 1
ATOM 676 O O . ASN A 1 84 ? -0.824 1.460 -21.305 1.00 85.88 84 ASN A O 1
ATOM 680 N N . ASP A 1 85 ? -0.458 -0.536 -20.346 1.00 80.62 85 ASP A N 1
ATOM 681 C CA . ASP A 1 85 ? -0.690 -1.357 -21.527 1.00 80.62 85 ASP A CA 1
ATOM 682 C C . ASP A 1 85 ? -1.567 -2.549 -21.136 1.00 80.62 85 ASP A C 1
ATOM 684 O O . ASP A 1 85 ? -1.179 -3.373 -20.310 1.00 80.62 85 ASP A O 1
ATOM 688 N N . GLU A 1 86 ? -2.767 -2.627 -21.712 1.00 71.06 86 GLU A N 1
ATOM 689 C CA . GLU A 1 86 ? -3.726 -3.710 -21.461 1.00 71.06 86 GLU A CA 1
ATOM 690 C C . GLU A 1 86 ? -3.243 -5.071 -21.983 1.00 71.06 86 GLU A C 1
ATOM 692 O O . GLU A 1 86 ? -3.770 -6.104 -21.572 1.00 71.06 86 GLU A O 1
ATOM 697 N N . SER A 1 87 ? -2.241 -5.089 -22.867 1.00 69.94 87 SER A N 1
ATOM 698 C CA . SER A 1 87 ? -1.612 -6.315 -23.362 1.00 69.94 87 SER A CA 1
ATOM 699 C C . SER A 1 87 ? -0.557 -6.890 -22.414 1.00 69.94 87 SER A C 1
ATOM 701 O O . SER A 1 87 ? -0.040 -7.977 -22.673 1.00 69.94 87 SER A O 1
ATOM 703 N N . ALA A 1 88 ? -0.253 -6.200 -21.307 1.00 68.50 88 ALA A N 1
ATOM 704 C CA . ALA A 1 88 ? 0.685 -6.683 -20.306 1.00 68.50 88 ALA A CA 1
ATOM 705 C C . ALA A 1 88 ? 0.201 -8.014 -19.707 1.00 68.50 88 ALA A C 1
ATOM 707 O O . ALA A 1 88 ? -0.803 -8.074 -18.993 1.00 68.50 88 ALA A O 1
ATOM 708 N N . GLU A 1 89 ? 0.942 -9.088 -19.980 1.00 65.62 89 GLU A N 1
ATOM 709 C CA . GLU A 1 89 ? 0.705 -10.386 -19.358 1.00 65.62 89 GLU A CA 1
ATOM 710 C C . GLU A 1 89 ? 1.036 -10.293 -17.870 1.00 65.62 89 GLU A C 1
ATOM 712 O O . GLU A 1 89 ? 2.198 -10.213 -17.469 1.00 65.62 89 GLU A O 1
ATOM 717 N N . ILE A 1 90 ? 0.002 -10.297 -17.031 1.00 65.38 90 ILE A N 1
ATOM 718 C CA . ILE A 1 90 ? 0.191 -10.429 -15.591 1.00 65.38 90 ILE A CA 1
ATOM 719 C C . ILE A 1 90 ? 0.342 -11.920 -15.299 1.00 65.38 90 ILE A C 1
ATOM 721 O O . ILE A 1 90 ? -0.593 -12.674 -15.584 1.00 65.38 90 ILE A O 1
ATOM 725 N N . PRO A 1 91 ? 1.484 -12.363 -14.739 1.00 60.44 91 PRO A N 1
ATOM 726 C CA . PRO A 1 91 ? 1.701 -13.767 -14.438 1.00 60.44 91 PRO A CA 1
ATOM 727 C C . PRO A 1 91 ? 0.562 -14.311 -13.583 1.00 60.44 91 PRO A C 1
ATOM 729 O O . PRO A 1 91 ? 0.140 -13.671 -12.614 1.00 60.44 91 PRO A O 1
ATOM 732 N N . GLU A 1 92 ? 0.083 -15.505 -13.928 1.00 56.94 92 GLU A N 1
ATOM 733 C CA . GLU A 1 92 ? -0.899 -16.221 -13.126 1.00 56.94 92 GLU A CA 1
ATOM 734 C C . GLU A 1 92 ? -0.329 -16.382 -11.709 1.00 56.94 92 GLU A C 1
ATOM 736 O O . GLU A 1 92 ? 0.727 -16.985 -11.499 1.00 56.94 92 GLU A O 1
ATOM 741 N N . SER A 1 93 ? -0.968 -15.732 -10.739 1.00 65.00 93 SER A N 1
ATOM 742 C CA . SER A 1 93 ? -0.405 -15.571 -9.402 1.00 65.00 93 SER A CA 1
ATOM 743 C C . SER A 1 93 ? -1.249 -16.313 -8.377 1.00 65.00 93 SER A C 1
ATOM 745 O O . SER A 1 93 ? -2.472 -16.353 -8.471 1.00 65.00 93 SER A O 1
ATOM 747 N N . ILE A 1 94 ? -0.599 -16.831 -7.338 1.00 67.69 94 ILE A N 1
ATOM 748 C CA . ILE A 1 94 ? -1.268 -17.389 -6.151 1.00 67.69 94 ILE A CA 1
ATOM 749 C C . ILE A 1 94 ? -1.958 -16.310 -5.287 1.00 67.69 94 ILE A C 1
ATOM 751 O O . ILE A 1 94 ? -2.489 -16.619 -4.221 1.00 67.69 94 ILE A O 1
ATOM 755 N N . TYR A 1 95 ? -1.912 -15.045 -5.713 1.00 78.50 95 TYR A N 1
ATOM 756 C CA . TYR A 1 95 ? -2.449 -13.881 -5.018 1.00 78.50 95 TYR A CA 1
ATOM 757 C C . TYR A 1 95 ? -3.783 -13.434 -5.624 1.00 78.50 95 TYR A C 1
ATOM 759 O O . TYR A 1 95 ? -4.063 -13.660 -6.801 1.00 78.50 95 TYR A O 1
ATOM 767 N N . GLU A 1 96 ? -4.592 -12.730 -4.832 1.00 84.62 96 GLU A N 1
ATOM 768 C CA . GLU A 1 96 ? -5.765 -12.029 -5.355 1.00 84.62 96 GLU A CA 1
ATOM 769 C C . GLU A 1 96 ? -5.294 -10.740 -6.048 1.00 84.62 96 GLU A C 1
ATOM 771 O O . GLU A 1 96 ? -4.752 -9.836 -5.406 1.00 84.62 96 GLU A O 1
ATOM 776 N N . VAL A 1 97 ? -5.462 -10.663 -7.368 1.00 85.81 97 VAL A N 1
ATOM 777 C CA . VAL A 1 97 ? -4.944 -9.562 -8.191 1.00 85.81 97 VAL A CA 1
ATOM 778 C C . VAL A 1 97 ? -6.058 -8.593 -8.566 1.00 85.81 97 VAL A C 1
ATOM 780 O O . VAL A 1 97 ? -7.125 -8.998 -9.023 1.00 85.81 97 VAL A O 1
ATOM 783 N N . ALA A 1 98 ? -5.779 -7.300 -8.421 1.00 86.38 98 ALA A N 1
ATOM 784 C CA . ALA A 1 98 ? -6.554 -6.234 -9.036 1.00 86.38 98 ALA A CA 1
ATOM 785 C C . ALA A 1 98 ? -5.670 -5.450 -10.003 1.00 86.38 98 ALA A C 1
ATOM 787 O O . ALA A 1 98 ? -4.523 -5.122 -9.697 1.00 86.38 98 ALA A O 1
ATOM 788 N N . ILE A 1 99 ? -6.227 -5.133 -11.167 1.00 86.88 99 ILE A N 1
ATOM 789 C CA . ILE A 1 99 ? -5.540 -4.401 -12.227 1.00 86.88 99 ILE A CA 1
ATOM 790 C C . ILE A 1 99 ? -6.150 -3.013 -12.312 1.00 86.88 99 ILE A C 1
ATOM 792 O O . ILE A 1 99 ? -7.373 -2.866 -12.352 1.00 86.88 99 ILE A O 1
ATOM 796 N N . ARG A 1 100 ? -5.297 -1.994 -12.352 1.00 86.38 100 ARG A N 1
ATOM 797 C CA . ARG A 1 100 ? -5.699 -0.615 -12.584 1.00 86.38 100 ARG A CA 1
ATOM 798 C C . ARG A 1 100 ? -4.932 -0.046 -13.765 1.00 86.38 100 ARG A C 1
ATOM 800 O O . ARG A 1 100 ? -3.706 -0.016 -13.756 1.00 86.38 100 ARG A O 1
ATOM 807 N N . TYR A 1 101 ? -5.669 0.426 -14.760 1.00 89.38 101 TYR A N 1
ATOM 808 C CA . TYR A 1 101 ? -5.088 1.117 -15.900 1.00 89.38 101 TYR A CA 1
ATOM 809 C C . TYR A 1 101 ? -4.810 2.586 -15.556 1.00 89.38 101 TYR A C 1
ATOM 811 O O . TYR A 1 101 ? -5.654 3.250 -14.947 1.00 89.38 101 TYR A O 1
ATOM 819 N N . SER A 1 102 ? -3.639 3.088 -15.943 1.00 90.31 102 SER A N 1
ATOM 820 C CA . SER A 1 102 ? -3.264 4.497 -15.846 1.00 90.31 102 SER A CA 1
ATOM 821 C C . SER A 1 102 ? -2.269 4.868 -16.941 1.00 90.31 102 SER A C 1
ATOM 823 O O . SER A 1 102 ? -1.276 4.174 -17.144 1.00 90.31 102 SER A O 1
ATOM 825 N N . GLU A 1 103 ? -2.481 6.017 -17.583 1.00 90.50 103 GLU A N 1
ATOM 826 C CA . GLU A 1 103 ? -1.505 6.607 -18.510 1.00 90.50 103 GLU A CA 1
ATOM 827 C C . GLU A 1 103 ? -0.199 6.989 -17.794 1.00 90.50 103 GLU A C 1
ATOM 829 O O . GLU A 1 103 ? 0.883 6.916 -18.374 1.00 90.50 103 GLU A O 1
ATOM 834 N N . ASN A 1 104 ? -0.292 7.362 -16.513 1.00 91.81 104 ASN A N 1
ATOM 835 C CA . ASN A 1 104 ? 0.852 7.666 -15.663 1.00 91.81 104 ASN A CA 1
ATOM 836 C C . ASN A 1 104 ? 0.902 6.685 -14.487 1.00 91.81 104 ASN A C 1
ATOM 838 O O . ASN A 1 104 ? 0.258 6.873 -13.449 1.00 91.81 104 ASN A O 1
ATOM 842 N N . VAL A 1 105 ? 1.669 5.613 -14.679 1.00 91.12 105 VAL A N 1
ATOM 843 C CA . VAL A 1 105 ? 1.793 4.504 -13.724 1.00 91.12 105 VAL A CA 1
ATOM 844 C C . VAL A 1 105 ? 2.364 4.972 -12.386 1.00 91.12 105 VAL A C 1
ATOM 846 O O . VAL A 1 105 ? 1.883 4.551 -11.336 1.00 91.12 105 VAL A O 1
ATOM 849 N N . PHE A 1 106 ? 3.350 5.872 -12.405 1.00 91.69 106 PHE A N 1
ATOM 850 C CA . PHE A 1 106 ? 3.996 6.362 -11.189 1.00 91.69 106 PHE A CA 1
ATOM 851 C C . PHE A 1 106 ? 3.078 7.249 -10.346 1.00 91.69 106 PHE A C 1
ATOM 853 O O . PHE A 1 106 ? 2.957 7.018 -9.145 1.00 91.69 106 PHE A O 1
ATOM 860 N N . GLU A 1 107 ? 2.410 8.233 -10.953 1.00 94.19 107 GLU A N 1
ATOM 861 C CA . GLU A 1 107 ? 1.527 9.137 -10.203 1.00 94.19 107 GLU A CA 1
ATOM 862 C C . GLU A 1 107 ? 0.328 8.394 -9.608 1.00 94.19 107 GLU A C 1
ATOM 864 O O . GLU A 1 107 ? -0.042 8.633 -8.460 1.00 94.19 107 GLU A O 1
ATOM 869 N N . GLU A 1 108 ? -0.241 7.432 -10.337 1.00 93.75 108 GLU A N 1
ATOM 870 C CA . GLU A 1 108 ? -1.317 6.592 -9.808 1.00 93.75 108 GLU A CA 1
ATOM 871 C C . GLU A 1 108 ? -0.823 5.680 -8.674 1.00 93.75 108 GLU A C 1
ATOM 873 O O . GLU A 1 108 ? -1.493 5.532 -7.651 1.00 93.75 108 GLU A O 1
ATOM 878 N N . TRP A 1 109 ? 0.376 5.107 -8.806 1.00 93.25 109 TRP A N 1
ATOM 879 C CA . TRP A 1 109 ? 0.982 4.291 -7.753 1.00 93.25 109 TRP A CA 1
ATOM 880 C C . TRP A 1 109 ? 1.237 5.101 -6.485 1.00 93.25 109 TRP A C 1
ATOM 882 O O . TRP A 1 109 ? 0.861 4.678 -5.389 1.00 93.25 109 TRP A O 1
ATOM 892 N N . LYS A 1 110 ? 1.799 6.299 -6.635 1.00 93.19 110 LYS A N 1
ATOM 893 C CA . LYS A 1 110 ? 2.041 7.228 -5.536 1.00 93.19 110 LYS A CA 1
ATOM 894 C C . LYS A 1 110 ? 0.735 7.663 -4.873 1.00 93.19 110 LYS A C 1
ATOM 896 O O . LYS A 1 110 ? 0.630 7.603 -3.649 1.00 93.19 110 LYS A O 1
ATOM 901 N N . PHE A 1 111 ? -0.273 8.030 -5.663 1.00 94.00 111 PHE A N 1
ATOM 902 C CA . PHE A 1 111 ? -1.598 8.377 -5.154 1.00 94.00 111 PHE A CA 1
ATOM 903 C C . PHE A 1 111 ? -2.199 7.233 -4.334 1.00 94.00 111 PHE A C 1
ATOM 905 O O . PHE A 1 111 ? -2.693 7.458 -3.228 1.00 94.00 111 PHE A O 1
ATOM 912 N N . LEU A 1 112 ? -2.148 6.000 -4.846 1.00 93.25 112 LEU A N 1
ATOM 913 C CA . LEU A 1 112 ? -2.678 4.842 -4.135 1.00 93.25 112 LEU A CA 1
ATOM 914 C C . LEU A 1 112 ? -1.918 4.598 -2.826 1.00 93.25 112 LEU A C 1
ATOM 916 O O . LEU A 1 112 ? -2.550 4.331 -1.806 1.00 93.25 112 LEU A O 1
ATOM 920 N N . LEU A 1 113 ? -0.591 4.739 -2.827 1.00 91.88 113 LEU A N 1
ATOM 921 C CA . LEU A 1 113 ? 0.234 4.616 -1.625 1.00 91.88 113 LEU A CA 1
ATOM 922 C C . LEU A 1 113 ? -0.147 5.656 -0.555 1.00 91.88 113 LEU A C 1
ATOM 924 O O . LEU A 1 113 ? -0.379 5.296 0.599 1.00 91.88 113 LEU A O 1
ATOM 928 N N . GLU A 1 114 ? -0.278 6.928 -0.936 1.00 93.06 114 GLU A N 1
ATOM 929 C CA . GLU A 1 114 ? -0.734 8.023 -0.062 1.00 93.06 114 GLU A CA 1
ATOM 930 C C . GLU A 1 114 ? -2.151 7.803 0.452 1.00 93.06 114 GLU A C 1
ATOM 932 O O . GLU A 1 114 ? -2.442 8.011 1.634 1.00 93.06 114 GLU A O 1
ATOM 937 N N . TYR A 1 115 ? -3.037 7.324 -0.415 1.00 94.25 115 TYR A N 1
ATOM 938 C CA . TYR A 1 115 ? -4.408 7.028 -0.048 1.00 94.25 115 TYR A CA 1
ATOM 939 C C . TYR A 1 115 ? -4.490 5.896 0.980 1.00 94.25 115 TYR A C 1
ATOM 941 O O . TYR A 1 115 ? -5.210 6.011 1.976 1.00 94.25 115 TYR A O 1
ATOM 949 N N . LEU A 1 116 ? -3.737 4.816 0.763 1.00 92.06 116 LEU A N 1
ATOM 950 C CA . LEU A 1 116 ? -3.639 3.688 1.687 1.00 92.06 116 LEU A CA 1
ATOM 951 C C . LEU A 1 116 ? -3.048 4.109 3.027 1.00 92.06 116 LEU A C 1
ATOM 953 O O . LEU A 1 116 ? -3.518 3.654 4.071 1.00 92.06 116 LEU A O 1
ATOM 957 N N . ASP A 1 117 ? -2.070 5.009 3.014 1.00 90.69 117 ASP A N 1
ATOM 958 C CA . ASP A 1 117 ? -1.485 5.527 4.241 1.00 90.69 117 ASP A CA 1
ATOM 959 C C . ASP A 1 117 ? -2.464 6.371 5.046 1.00 90.69 117 ASP A C 1
ATOM 961 O O . ASP A 1 117 ? -2.608 6.171 6.251 1.00 90.69 117 ASP A O 1
ATOM 965 N N . ASP A 1 118 ? -3.220 7.251 4.390 1.00 92.88 118 ASP A N 1
ATOM 966 C CA . ASP A 1 118 ? -4.285 7.991 5.061 1.00 92.88 118 ASP A CA 1
ATOM 967 C C . ASP A 1 118 ? -5.355 7.045 5.628 1.00 92.88 118 ASP A C 1
ATOM 969 O O . ASP A 1 118 ? -5.875 7.268 6.727 1.00 92.88 118 ASP A O 1
ATOM 973 N N . LEU A 1 119 ? -5.696 5.991 4.884 1.00 92.12 119 LEU A N 1
ATOM 974 C CA . LEU A 1 119 ? -6.772 5.063 5.212 1.00 92.12 119 LEU A CA 1
ATOM 975 C C . LEU A 1 119 ? -6.417 4.141 6.386 1.00 92.12 119 LEU A C 1
ATOM 977 O O . LEU A 1 119 ? -7.180 4.028 7.349 1.00 92.12 119 LEU A O 1
ATOM 981 N N . MET A 1 120 ? -5.258 3.494 6.303 1.00 88.94 120 MET A N 1
ATOM 982 C CA . MET A 1 120 ? -4.811 2.473 7.248 1.00 88.94 120 MET A CA 1
ATOM 983 C C . MET A 1 120 ? -3.924 3.047 8.352 1.00 88.94 120 MET A C 1
ATOM 985 O O . MET A 1 120 ? -3.828 2.457 9.428 1.00 88.94 120 MET A O 1
ATOM 989 N N . ASN A 1 121 ? -3.297 4.202 8.110 1.00 88.06 121 ASN A N 1
ATOM 990 C CA . ASN A 1 121 ? -2.259 4.782 8.956 1.00 88.06 121 ASN A CA 1
ATOM 991 C C . ASN A 1 121 ? -1.212 3.733 9.346 1.00 88.06 121 ASN A C 1
ATOM 993 O O . ASN A 1 121 ? -0.939 3.511 10.533 1.00 88.06 121 ASN A O 1
ATOM 997 N N . PHE A 1 122 ? -0.670 3.041 8.340 1.00 83.12 122 PHE A N 1
ATOM 998 C CA . PHE A 1 122 ? 0.310 1.993 8.578 1.00 83.12 122 PHE A CA 1
ATOM 999 C C . PHE A 1 122 ? 1.548 2.580 9.262 1.00 83.12 122 PHE A C 1
ATOM 1001 O O . PHE A 1 122 ? 1.887 3.754 9.102 1.00 83.12 122 PHE A O 1
ATOM 1008 N N . LYS A 1 123 ? 2.202 1.770 10.099 1.00 79.44 123 LYS A N 1
ATOM 1009 C CA . LYS A 1 123 ? 3.382 2.210 10.863 1.00 79.44 123 LYS A CA 1
ATOM 1010 C C . LYS A 1 123 ? 4.664 2.138 10.048 1.00 79.44 123 LYS A C 1
ATOM 1012 O O . LYS A 1 123 ? 5.607 2.851 10.363 1.00 79.44 123 LYS A O 1
ATOM 1017 N N . ALA A 1 124 ? 4.698 1.237 9.076 1.00 77.00 124 ALA A N 1
ATOM 1018 C CA . ALA A 1 124 ? 5.840 0.948 8.237 1.00 77.00 124 ALA A CA 1
ATOM 1019 C C . ALA A 1 124 ? 5.351 0.402 6.892 1.00 77.00 124 ALA A C 1
ATOM 1021 O O . ALA A 1 124 ? 4.265 -0.178 6.837 1.00 77.00 124 ALA A O 1
ATOM 1022 N N . ILE A 1 125 ? 6.162 0.550 5.850 1.00 80.12 125 ILE A N 1
ATOM 1023 C CA . ILE A 1 125 ? 6.107 -0.353 4.696 1.00 80.12 125 ILE A CA 1
ATOM 1024 C C . ILE A 1 125 ? 6.785 -1.639 5.161 1.00 80.12 125 ILE A C 1
ATOM 1026 O O . ILE A 1 125 ? 7.889 -1.570 5.687 1.00 80.12 125 ILE A O 1
ATOM 1030 N N . ASN A 1 126 ? 6.118 -2.781 5.079 1.00 78.56 126 ASN A N 1
ATOM 1031 C CA . ASN A 1 126 ? 6.619 -4.016 5.674 1.00 78.56 126 ASN A CA 1
ATOM 1032 C C . ASN A 1 126 ? 7.666 -4.717 4.816 1.00 78.56 126 ASN A C 1
ATOM 1034 O O . ASN A 1 126 ? 8.563 -5.312 5.395 1.00 78.56 126 ASN A O 1
ATOM 1038 N N . ASP A 1 127 ? 7.563 -4.587 3.495 1.00 73.62 127 ASP A N 1
ATOM 1039 C CA . ASP A 1 127 ? 8.560 -5.061 2.541 1.00 73.62 127 ASP A CA 1
ATOM 1040 C C . ASP A 1 127 ? 8.588 -4.147 1.313 1.00 73.62 127 ASP A C 1
ATOM 1042 O O . ASP A 1 127 ? 7.558 -3.615 0.886 1.00 73.62 127 ASP A O 1
ATOM 1046 N N . PHE A 1 128 ? 9.774 -3.975 0.735 1.00 76.94 128 PHE A N 1
ATOM 1047 C CA . PHE A 1 128 ? 9.986 -3.266 -0.523 1.00 76.94 128 PHE A CA 1
ATOM 1048 C C . PHE A 1 128 ? 10.905 -4.108 -1.411 1.00 76.94 128 PHE A C 1
ATOM 1050 O O . PHE A 1 128 ? 12.073 -4.312 -1.082 1.00 76.94 128 PHE A O 1
ATOM 1057 N N . TYR A 1 129 ? 10.364 -4.596 -2.523 1.00 72.75 129 TYR A N 1
ATOM 1058 C CA . TYR A 1 129 ? 11.063 -5.420 -3.503 1.00 72.75 129 TYR A CA 1
ATOM 1059 C C . TYR A 1 129 ? 11.033 -4.728 -4.860 1.00 72.75 129 TYR A C 1
ATOM 1061 O O . TYR A 1 129 ? 9.954 -4.528 -5.406 1.00 72.75 129 TYR A O 1
ATOM 1069 N N . PHE A 1 130 ? 12.184 -4.356 -5.414 1.00 72.94 130 PHE A N 1
ATOM 1070 C CA . PHE A 1 130 ? 12.202 -3.602 -6.664 1.00 72.94 130 PHE A CA 1
ATOM 1071 C C . PHE A 1 130 ? 13.272 -4.108 -7.634 1.00 72.94 130 PHE A C 1
ATOM 1073 O O . PHE A 1 130 ? 14.466 -3.955 -7.383 1.00 72.94 130 PHE A O 1
ATOM 1080 N N . ASP A 1 131 ? 12.840 -4.715 -8.735 1.00 72.44 131 ASP A N 1
ATOM 1081 C CA . ASP A 1 131 ? 13.655 -5.088 -9.891 1.00 72.44 131 ASP A CA 1
ATOM 1082 C C . ASP A 1 131 ? 13.972 -3.827 -10.710 1.00 72.44 131 ASP A C 1
ATOM 1084 O O . ASP A 1 131 ? 13.069 -3.168 -11.232 1.00 72.44 131 ASP A O 1
ATOM 1088 N N . LEU A 1 132 ? 15.248 -3.453 -10.790 1.00 70.56 132 LEU A N 1
ATOM 1089 C CA . LEU A 1 132 ? 15.664 -2.230 -11.482 1.00 70.56 132 LEU A CA 1
ATOM 1090 C C . LEU A 1 132 ? 15.617 -2.372 -13.007 1.00 70.56 132 LEU A C 1
ATOM 1092 O O . LEU A 1 132 ? 15.636 -1.351 -13.701 1.00 70.56 132 LEU A O 1
ATOM 1096 N N . ASP A 1 133 ? 15.552 -3.604 -13.513 1.00 72.06 133 ASP A N 1
ATOM 1097 C CA . ASP A 1 133 ? 15.530 -3.895 -14.943 1.00 72.06 133 ASP A CA 1
ATOM 1098 C C . ASP A 1 133 ? 14.103 -3.879 -15.512 1.00 72.06 133 ASP A C 1
ATOM 1100 O O . ASP A 1 133 ? 13.923 -3.661 -16.709 1.00 72.06 133 ASP A O 1
ATOM 1104 N N . ASP A 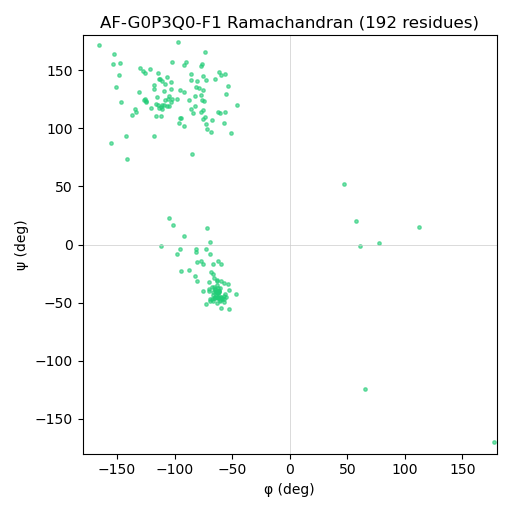1 134 ? 13.082 -4.063 -14.668 1.00 70.88 134 ASP A N 1
ATOM 1105 C CA . ASP A 1 134 ? 11.680 -4.094 -15.097 1.00 70.88 134 ASP A CA 1
ATOM 1106 C C . ASP A 1 134 ? 11.169 -2.702 -15.540 1.00 70.88 134 ASP A C 1
ATOM 1108 O O . ASP A 1 134 ? 10.428 -2.617 -16.517 1.00 70.88 134 ASP A O 1
ATOM 1112 N N . PHE A 1 135 ? 11.544 -1.608 -14.847 1.00 72.88 135 PHE A N 1
ATOM 1113 C CA . PHE A 1 135 ? 11.146 -0.223 -15.200 1.00 72.88 135 PHE A CA 1
ATOM 1114 C C . PHE A 1 135 ? 12.262 0.808 -14.987 1.00 72.88 135 PHE A C 1
ATOM 1116 O O . PHE A 1 135 ? 12.152 1.649 -14.087 1.00 72.88 135 PHE A O 1
ATOM 1123 N N . PRO A 1 136 ? 13.297 0.834 -15.847 1.00 75.56 136 PRO A N 1
ATOM 1124 C CA . PRO A 1 136 ? 14.436 1.735 -15.681 1.00 75.56 136 PRO A CA 1
ATOM 1125 C C . PRO A 1 136 ? 14.046 3.211 -15.520 1.00 75.56 136 PRO A C 1
ATOM 1127 O O . PRO A 1 136 ? 14.591 3.912 -14.666 1.00 75.56 136 PRO A O 1
ATOM 1130 N N . ASP A 1 137 ? 13.040 3.658 -16.276 1.00 83.00 137 ASP A N 1
ATOM 1131 C CA . ASP A 1 137 ? 12.554 5.042 -16.257 1.00 83.00 137 ASP A CA 1
ATOM 1132 C C . ASP A 1 137 ? 11.858 5.425 -14.938 1.00 83.00 137 ASP A C 1
ATOM 1134 O O . ASP A 1 137 ? 11.811 6.602 -14.573 1.00 83.00 137 ASP A O 1
ATOM 1138 N N . LEU A 1 138 ? 11.335 4.444 -14.192 1.00 82.50 138 LEU A N 1
ATOM 1139 C CA . LEU A 1 138 ? 10.643 4.662 -12.917 1.00 82.50 138 LEU A CA 1
ATOM 1140 C C . LEU A 1 138 ? 11.539 4.439 -11.696 1.00 82.50 138 LEU A C 1
ATOM 1142 O O . LEU A 1 138 ? 11.141 4.814 -10.592 1.00 82.50 138 LEU A O 1
ATOM 1146 N N . ASN A 1 139 ? 12.758 3.919 -11.877 1.00 80.44 139 ASN A N 1
ATOM 1147 C CA . ASN A 1 139 ? 13.711 3.682 -10.791 1.00 80.44 139 ASN A CA 1
ATOM 1148 C C . ASN A 1 139 ? 13.932 4.949 -9.950 1.00 80.44 139 ASN A C 1
ATOM 1150 O O . ASN A 1 139 ? 13.719 4.951 -8.737 1.00 80.44 139 ASN A O 1
ATOM 1154 N N . GLN A 1 140 ? 14.327 6.049 -10.598 1.00 80.38 140 GLN A N 1
ATOM 1155 C CA . GLN A 1 140 ? 14.647 7.295 -9.904 1.00 80.38 140 GLN A CA 1
ATOM 1156 C C . GLN A 1 140 ? 13.406 7.931 -9.237 1.00 80.38 140 GLN A C 1
ATOM 1158 O O . GLN A 1 140 ? 13.490 8.242 -8.045 1.00 80.38 140 GLN A O 1
ATOM 1163 N N . PRO A 1 141 ? 12.248 8.084 -9.918 1.00 87.62 141 PRO A N 1
ATOM 1164 C CA . PRO A 1 141 ? 11.020 8.568 -9.281 1.00 87.62 141 PRO A CA 1
ATOM 1165 C C . PRO A 1 141 ? 10.580 7.751 -8.060 1.00 87.62 141 PRO A C 1
ATOM 1167 O O . PRO A 1 141 ? 10.251 8.329 -7.022 1.00 87.62 141 PRO A O 1
ATOM 1170 N N . VAL A 1 142 ? 10.607 6.416 -8.146 1.00 83.94 142 VAL A N 1
ATOM 1171 C CA . VAL A 1 142 ? 10.212 5.532 -7.037 1.00 83.94 142 VAL A CA 1
ATOM 1172 C C . VAL A 1 142 ? 11.168 5.683 -5.860 1.00 83.94 142 VAL A C 1
ATOM 1174 O O . VAL A 1 142 ? 10.715 5.864 -4.731 1.00 83.94 142 VAL A O 1
ATOM 1177 N N . ILE A 1 143 ? 12.480 5.683 -6.107 1.00 77.81 143 ILE A N 1
ATOM 1178 C CA . ILE A 1 143 ? 13.487 5.864 -5.056 1.00 77.81 143 ILE A CA 1
ATOM 1179 C C . ILE A 1 143 ? 13.288 7.199 -4.330 1.00 77.81 143 ILE A C 1
ATOM 1181 O O . ILE A 1 143 ? 13.293 7.230 -3.099 1.00 77.81 143 ILE A O 1
ATOM 1185 N N . GLU A 1 144 ? 13.084 8.300 -5.055 1.00 81.06 144 GLU A N 1
ATOM 1186 C CA . GLU A 1 144 ? 12.860 9.613 -4.435 1.00 81.06 144 GLU A CA 1
ATOM 1187 C C . GLU A 1 144 ? 11.524 9.681 -3.675 1.00 81.06 144 GLU A C 1
ATOM 1189 O O . GLU A 1 144 ? 11.454 10.241 -2.575 1.00 81.06 144 GLU A O 1
ATOM 1194 N N . CYS A 1 145 ? 10.474 9.039 -4.193 1.00 85.50 145 CYS A N 1
ATOM 1195 C CA . CYS A 1 145 ? 9.199 8.908 -3.490 1.00 85.50 145 CYS A CA 1
ATOM 1196 C C . CYS A 1 145 ? 9.357 8.165 -2.155 1.00 85.50 145 CYS A C 1
ATOM 1198 O O . CYS A 1 145 ? 8.851 8.616 -1.130 1.00 85.50 145 CYS A O 1
ATOM 1200 N N . ILE A 1 146 ? 10.094 7.053 -2.137 1.00 80.75 146 ILE A N 1
ATOM 1201 C CA . ILE A 1 146 ? 10.325 6.274 -0.914 1.00 80.75 146 ILE A CA 1
ATOM 1202 C C . ILE A 1 146 ? 11.244 7.018 0.062 1.00 80.75 146 ILE A C 1
ATOM 1204 O O . ILE A 1 146 ? 10.986 7.007 1.263 1.00 80.75 146 ILE A O 1
ATOM 1208 N N . LYS A 1 147 ? 12.279 7.721 -0.416 1.00 73.62 147 LYS A N 1
ATOM 1209 C CA . LYS A 1 147 ? 13.171 8.530 0.440 1.00 73.62 147 LYS A CA 1
ATOM 1210 C C . LYS A 1 147 ? 12.438 9.635 1.194 1.00 73.62 147 LYS A C 1
ATOM 1212 O O . LYS A 1 147 ? 12.790 9.939 2.330 1.00 73.62 147 LYS A O 1
ATOM 1217 N N . THR A 1 148 ? 11.452 10.253 0.551 1.00 77.06 148 THR A N 1
ATOM 1218 C CA . THR A 1 148 ? 10.631 11.312 1.155 1.00 77.06 148 THR A CA 1
ATOM 1219 C C . THR A 1 148 ? 9.513 10.758 2.041 1.00 77.06 148 THR A C 1
ATOM 1221 O O . THR A 1 148 ? 8.850 11.514 2.755 1.00 77.06 148 THR A O 1
ATOM 1224 N N . TRP A 1 149 ? 9.330 9.436 2.055 1.00 77.81 149 TRP A N 1
ATOM 1225 C CA . TRP A 1 149 ? 8.347 8.767 2.887 1.00 77.81 149 TRP A CA 1
ATOM 1226 C C . TRP A 1 149 ? 8.811 8.707 4.346 1.00 77.81 149 TRP A C 1
ATOM 1228 O O . TRP A 1 149 ? 9.694 7.940 4.719 1.00 77.81 149 TRP A O 1
ATOM 1238 N N . ASN A 1 150 ? 8.180 9.494 5.218 1.00 69.56 150 ASN A N 1
ATOM 1239 C CA . ASN A 1 150 ? 8.572 9.642 6.629 1.00 69.56 150 ASN A CA 1
ATOM 1240 C C . ASN A 1 150 ? 8.273 8.415 7.523 1.00 69.56 150 ASN A C 1
ATOM 1242 O O . ASN A 1 150 ? 8.289 8.527 8.752 1.00 69.56 150 ASN A O 1
ATOM 1246 N N . LYS A 1 151 ? 7.965 7.250 6.944 1.00 70.81 151 LYS A N 1
ATOM 1247 C CA . LYS A 1 151 ? 7.655 6.015 7.678 1.00 70.81 151 LYS A CA 1
ATOM 1248 C C . LYS A 1 151 ? 8.736 4.966 7.428 1.00 70.81 151 LYS A C 1
ATOM 1250 O O . LYS A 1 151 ? 9.240 4.876 6.312 1.00 70.81 151 LYS A O 1
ATOM 1255 N N . PRO A 1 152 ? 9.107 4.167 8.444 1.00 67.88 152 PRO A N 1
ATOM 1256 C CA . PRO A 1 152 ? 10.116 3.134 8.277 1.00 67.88 152 PRO A CA 1
ATOM 1257 C C . PRO A 1 152 ? 9.694 2.119 7.212 1.00 67.88 152 PRO A C 1
ATOM 1259 O O . PRO A 1 152 ? 8.519 1.781 7.091 1.00 67.88 152 PRO A O 1
ATOM 1262 N N . VAL A 1 153 ? 10.672 1.602 6.483 1.00 62.31 153 VAL A N 1
ATOM 1263 C CA . VAL A 1 153 ? 10.522 0.429 5.622 1.00 62.31 153 VAL A CA 1
ATOM 1264 C C . VAL A 1 153 ? 11.162 -0.737 6.376 1.00 62.31 153 VAL A C 1
ATOM 1266 O O . VAL A 1 153 ? 12.304 -0.620 6.812 1.00 62.31 153 VAL A O 1
ATOM 1269 N N . LYS A 1 154 ? 10.417 -1.810 6.633 1.00 57.03 154 LYS A N 1
ATOM 1270 C CA . LYS A 1 154 ? 10.938 -3.085 7.128 1.00 57.03 154 LYS A CA 1
ATOM 1271 C C . LYS A 1 154 ? 11.287 -3.960 5.928 1.00 57.03 154 LYS A C 1
ATOM 1273 O O . LYS A 1 154 ? 10.793 -3.729 4.826 1.00 57.03 154 LYS A O 1
ATOM 1278 N N . CYS A 1 155 ? 12.176 -4.917 6.158 1.00 49.94 155 CYS A N 1
ATOM 1279 C CA . CYS A 1 155 ? 12.578 -5.903 5.166 1.00 49.94 155 CYS A CA 1
ATOM 1280 C C . CYS A 1 155 ? 12.877 -7.200 5.923 1.00 49.94 155 CYS A C 1
ATOM 1282 O O . CYS A 1 155 ? 13.694 -7.180 6.852 1.00 49.94 155 CYS A O 1
ATOM 1284 N N . GLU A 1 156 ? 12.209 -8.305 5.595 1.00 38.47 156 GLU A N 1
ATOM 1285 C CA . GLU A 1 156 ? 12.572 -9.604 6.174 1.00 38.47 156 GLU A CA 1
ATOM 1286 C C . GLU A 1 156 ? 13.898 -10.130 5.580 1.00 38.47 156 GLU A C 1
ATOM 1288 O O . GLU A 1 156 ? 14.176 -9.949 4.393 1.00 38.47 156 GLU A O 1
ATOM 1293 N N . PRO A 1 157 ? 14.765 -10.770 6.387 1.00 36.06 157 PRO A N 1
ATOM 1294 C CA . PRO A 1 157 ? 16.072 -11.216 5.931 1.00 36.06 157 PRO A CA 1
ATOM 1295 C C . PRO A 1 157 ? 15.947 -12.443 5.021 1.00 36.06 157 PRO A C 1
ATOM 1297 O O . PRO A 1 157 ? 15.720 -13.553 5.497 1.00 36.06 157 PRO A O 1
ATOM 1300 N N . THR A 1 158 ? 16.212 -12.271 3.728 1.00 32.22 158 THR A N 1
ATOM 1301 C CA . THR A 1 158 ? 16.748 -13.357 2.897 1.00 32.22 158 THR A CA 1
ATOM 1302 C C . THR A 1 158 ? 18.171 -12.973 2.515 1.00 32.22 158 THR A C 1
ATOM 1304 O O . THR A 1 158 ? 18.403 -11.986 1.829 1.00 32.22 158 THR A O 1
ATOM 1307 N N . ILE A 1 159 ? 19.144 -13.697 3.068 1.00 33.75 159 ILE A N 1
ATOM 1308 C CA . ILE A 1 159 ? 20.569 -13.439 2.850 1.00 33.75 159 ILE A CA 1
ATOM 1309 C C . ILE A 1 159 ? 20.975 -14.121 1.550 1.00 33.75 159 ILE A C 1
ATOM 1311 O O . ILE A 1 159 ? 21.039 -15.349 1.503 1.00 33.75 159 ILE A O 1
ATOM 1315 N N . ILE A 1 160 ? 21.326 -13.337 0.535 1.00 34.50 160 ILE A N 1
ATOM 1316 C CA . ILE A 1 160 ? 22.053 -13.829 -0.634 1.00 34.50 160 ILE A CA 1
ATOM 1317 C C . ILE A 1 160 ? 23.319 -12.981 -0.784 1.00 34.50 160 ILE A C 1
ATOM 1319 O O . ILE A 1 160 ? 23.296 -11.752 -0.791 1.00 34.50 160 ILE A O 1
ATOM 1323 N N . ASN A 1 161 ? 24.465 -13.664 -0.780 1.00 30.28 161 ASN A N 1
ATOM 1324 C CA . ASN A 1 161 ? 25.783 -13.038 -0.821 1.00 30.28 161 ASN A CA 1
ATOM 1325 C C . ASN A 1 161 ? 26.0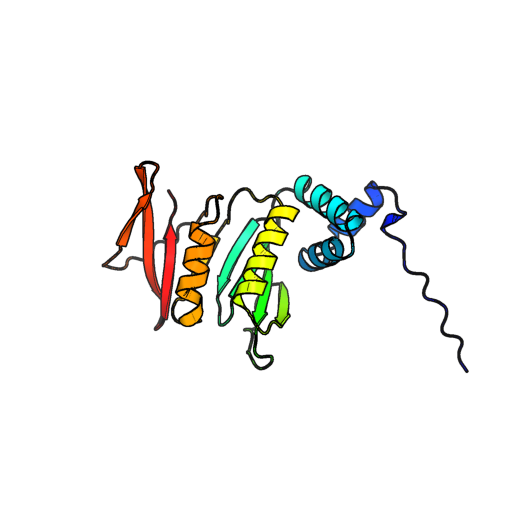78 -12.517 -2.227 1.00 30.28 161 ASN A C 1
ATOM 1327 O O . ASN A 1 161 ? 26.148 -13.296 -3.175 1.00 30.28 161 ASN A O 1
ATOM 1331 N N . VAL A 1 162 ? 26.363 -11.222 -2.329 1.00 34.62 162 VAL A N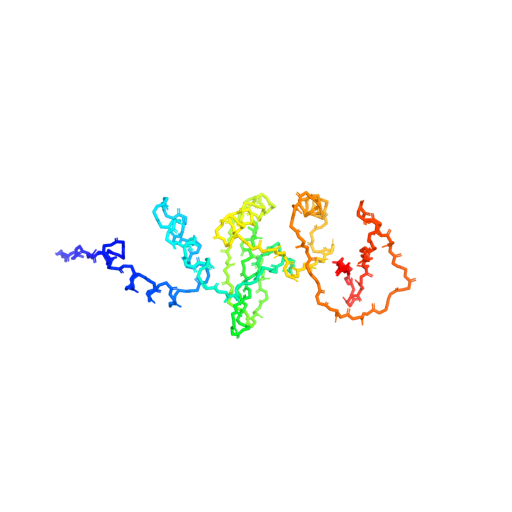 1
ATOM 1332 C CA . VAL A 1 162 ? 26.834 -10.572 -3.557 1.00 34.62 162 VAL A CA 1
ATOM 1333 C C . VAL A 1 162 ? 28.067 -9.732 -3.199 1.00 34.62 162 VAL A C 1
ATOM 1335 O O . VAL A 1 162 ? 28.036 -9.010 -2.199 1.00 34.62 162 VAL A O 1
ATOM 1338 N N . PRO A 1 163 ? 29.184 -9.843 -3.944 1.00 31.12 163 PRO A N 1
ATOM 1339 C CA . PRO A 1 163 ? 30.508 -9.426 -3.471 1.00 31.12 163 PRO A CA 1
ATOM 1340 C C . PRO A 1 163 ? 30.737 -7.909 -3.380 1.00 31.12 163 PRO A C 1
ATOM 1342 O O . PRO A 1 163 ? 31.783 -7.501 -2.880 1.00 31.12 163 PRO A O 1
ATOM 1345 N N . PHE A 1 164 ? 29.788 -7.063 -3.796 1.00 36.53 164 PHE A N 1
ATOM 1346 C CA . PHE A 1 164 ? 29.941 -5.606 -3.744 1.00 36.53 164 PHE A CA 1
ATOM 1347 C C . PHE A 1 164 ? 28.619 -4.920 -3.361 1.00 36.53 164 PHE A C 1
ATOM 1349 O O . PHE A 1 164 ? 27.779 -4.642 -4.210 1.00 36.53 164 PHE A O 1
ATOM 1356 N N . GLY A 1 165 ? 28.423 -4.656 -2.065 1.00 39.81 165 GLY A N 1
ATOM 1357 C CA . GLY A 1 165 ? 27.325 -3.825 -1.553 1.00 39.81 165 GLY A CA 1
ATOM 1358 C C . GLY A 1 165 ? 27.723 -2.348 -1.423 1.00 39.81 165 GLY A C 1
ATOM 1359 O O . GLY A 1 165 ? 28.898 -2.037 -1.227 1.00 39.81 165 GLY A O 1
ATOM 1360 N N . ILE A 1 166 ? 26.744 -1.437 -1.487 1.00 39.44 166 ILE A N 1
ATOM 1361 C CA . ILE A 1 166 ? 26.926 0.002 -1.223 1.00 39.44 166 ILE A CA 1
ATOM 1362 C C . ILE A 1 166 ? 26.397 0.307 0.185 1.00 39.44 166 ILE A C 1
ATOM 1364 O O . ILE A 1 166 ? 25.248 0.012 0.514 1.00 39.44 166 ILE A O 1
ATOM 1368 N N . ALA A 1 167 ? 27.234 0.904 1.036 1.00 37.56 167 ALA A N 1
ATOM 1369 C CA . ALA A 1 167 ? 26.828 1.330 2.373 1.00 37.56 167 ALA A CA 1
ATOM 1370 C C . ALA A 1 167 ? 26.1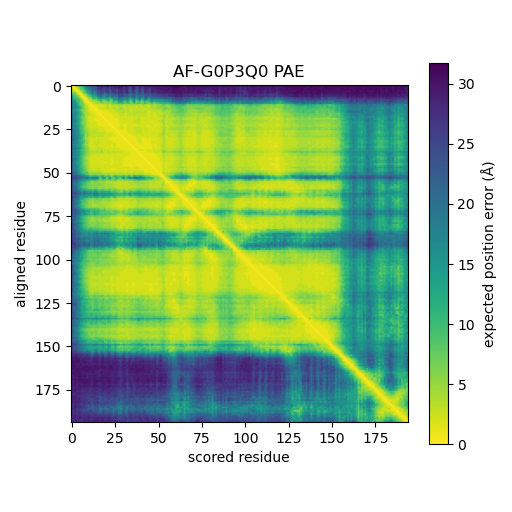24 2.697 2.317 1.00 37.56 167 ALA A C 1
ATOM 1372 O O . ALA A 1 167 ? 26.691 3.653 1.789 1.00 37.56 167 ALA A O 1
ATOM 1373 N N . ILE A 1 168 ? 24.921 2.806 2.894 1.00 40.97 168 ILE A N 1
ATOM 1374 C CA . ILE A 1 168 ? 24.229 4.088 3.093 1.00 40.97 168 ILE A CA 1
ATOM 1375 C C . ILE A 1 168 ? 24.117 4.351 4.595 1.00 40.97 168 ILE A C 1
ATOM 1377 O O . ILE A 1 168 ? 23.507 3.589 5.347 1.00 40.97 168 ILE A O 1
ATOM 1381 N N . THR A 1 169 ? 24.700 5.459 5.039 1.00 36.03 169 THR A N 1
ATOM 1382 C CA . THR A 1 169 ? 24.599 5.914 6.428 1.00 36.03 169 THR A CA 1
ATOM 1383 C C . THR A 1 169 ? 23.349 6.777 6.583 1.00 36.03 169 THR A C 1
ATOM 1385 O O . THR A 1 169 ? 23.178 7.755 5.856 1.00 36.03 169 THR A O 1
ATOM 1388 N N . ARG A 1 170 ? 22.460 6.429 7.519 1.00 40.81 170 ARG A N 1
ATOM 1389 C CA . ARG A 1 170 ? 21.277 7.237 7.854 1.00 40.81 170 ARG A CA 1
ATOM 1390 C C . ARG A 1 170 ? 21.676 8.438 8.721 1.00 40.81 170 ARG A C 1
ATOM 1392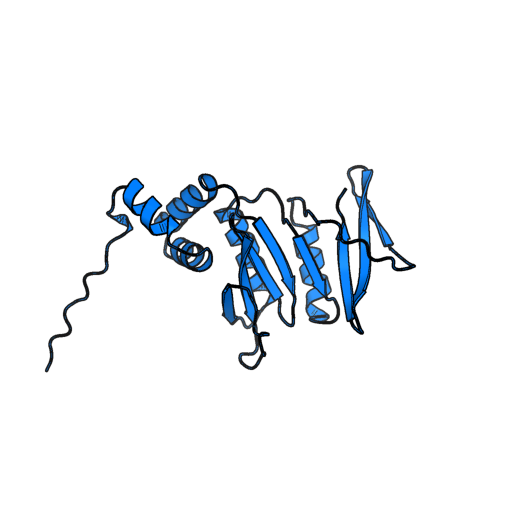 O O . ARG A 1 170 ? 22.625 8.358 9.500 1.00 40.81 170 ARG A O 1
ATOM 1399 N N . ASN A 1 171 ? 20.895 9.520 8.661 1.00 38.91 171 ASN A N 1
ATOM 1400 C CA . ASN A 1 171 ? 21.094 10.728 9.485 1.00 38.91 171 ASN A CA 1
ATOM 1401 C C . ASN A 1 171 ? 20.974 10.481 11.005 1.00 38.91 171 ASN A C 1
ATOM 1403 O O . ASN A 1 171 ? 21.370 11.332 11.794 1.00 38.91 171 ASN A O 1
ATOM 1407 N 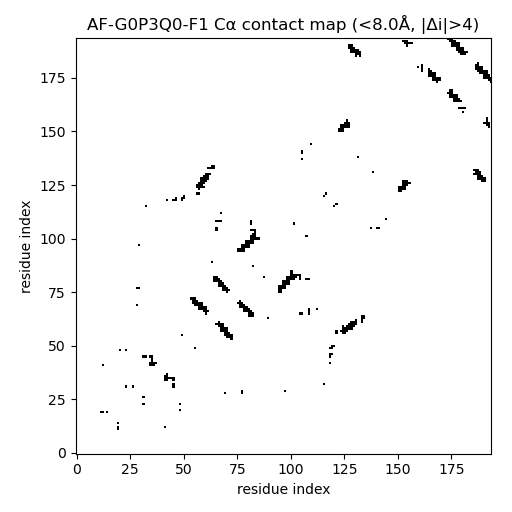N . ASP A 1 172 ? 20.441 9.328 11.423 1.00 50.78 172 ASP A N 1
ATOM 1408 C CA . ASP A 1 172 ? 20.355 8.884 12.821 1.00 50.78 172 ASP A CA 1
ATOM 1409 C C . ASP A 1 172 ? 21.561 8.026 13.264 1.00 50.78 172 ASP A C 1
ATOM 1411 O O . ASP A 1 172 ? 21.556 7.462 14.358 1.00 50.78 172 ASP A O 1
ATOM 1415 N N . GLY A 1 173 ? 22.594 7.908 12.421 1.00 42.00 173 GLY A N 1
ATOM 1416 C CA . GLY A 1 173 ? 23.804 7.132 12.695 1.00 42.00 173 GLY A CA 1
ATOM 1417 C C . GLY A 1 173 ? 23.641 5.618 12.523 1.00 42.00 173 GLY A C 1
ATOM 1418 O O . GLY A 1 173 ? 24.603 4.882 12.743 1.00 42.00 173 GLY A O 1
ATOM 1419 N N . LYS A 1 174 ? 22.460 5.130 12.116 1.00 44.88 174 LYS A N 1
ATOM 1420 C CA . LYS A 1 174 ? 22.235 3.707 11.831 1.00 44.88 174 LYS A CA 1
ATOM 1421 C C . LYS A 1 174 ? 22.620 3.356 10.394 1.00 44.88 174 LYS A C 1
ATOM 1423 O O . LYS A 1 174 ? 22.464 4.150 9.467 1.00 44.88 174 LYS A O 1
ATOM 1428 N N . VAL A 1 175 ? 23.108 2.135 10.197 1.00 40.75 175 VAL A N 1
ATOM 1429 C CA . VAL A 1 175 ? 23.525 1.641 8.878 1.00 40.75 175 VAL A CA 1
ATOM 1430 C C . VAL A 1 175 ? 22.379 0.839 8.270 1.00 40.75 175 VAL A C 1
ATOM 1432 O O . VAL A 1 175 ? 22.134 -0.298 8.666 1.00 40.75 175 VAL A O 1
ATOM 1435 N N . GLY A 1 176 ? 21.683 1.435 7.301 1.00 44.44 176 GLY A N 1
ATOM 1436 C CA . GLY A 1 176 ? 20.857 0.674 6.366 1.00 44.44 176 GLY A CA 1
ATOM 1437 C C . GLY A 1 176 ? 21.775 0.068 5.311 1.00 44.44 176 GLY A C 1
ATOM 1438 O O . GLY A 1 176 ? 22.685 0.740 4.822 1.00 44.44 176 GLY A O 1
ATOM 1439 N N . ARG A 1 177 ? 21.595 -1.208 4.975 1.00 41.47 177 ARG A N 1
ATOM 1440 C CA . ARG A 1 177 ? 22.385 -1.834 3.909 1.00 41.47 177 ARG A CA 1
ATOM 1441 C C . ARG A 1 177 ? 21.483 -2.046 2.705 1.00 41.47 177 ARG A C 1
ATOM 1443 O O . ARG A 1 177 ? 20.424 -2.644 2.835 1.00 41.47 177 ARG A O 1
ATOM 1450 N N . MET A 1 178 ? 21.891 -1.518 1.560 1.00 49.84 178 MET A N 1
ATOM 1451 C CA . MET A 1 178 ? 21.200 -1.704 0.292 1.00 49.84 178 MET A CA 1
ATOM 1452 C C . MET A 1 178 ? 22.031 -2.685 -0.527 1.00 49.84 178 MET A C 1
ATOM 1454 O O . MET A 1 178 ? 23.238 -2.482 -0.694 1.00 49.84 178 MET A O 1
ATOM 1458 N N . PHE A 1 179 ? 21.413 -3.765 -0.984 1.00 48.75 179 PHE A N 1
ATOM 1459 C CA . PHE A 1 179 ? 22.076 -4.774 -1.799 1.00 48.75 179 PHE A CA 1
ATOM 1460 C C . PHE A 1 179 ? 21.519 -4.704 -3.200 1.00 48.75 179 PHE A C 1
ATOM 1462 O O . PHE A 1 179 ? 20.324 -4.505 -3.407 1.00 48.75 179 PHE A O 1
ATOM 1469 N N . LEU A 1 180 ? 22.431 -4.865 -4.142 1.00 45.66 180 LEU A N 1
ATOM 1470 C CA . LEU A 1 180 ? 22.091 -5.223 -5.496 1.00 45.66 180 LEU A CA 1
ATOM 1471 C C . LEU A 1 180 ? 22.219 -6.734 -5.567 1.00 45.66 180 LEU A C 1
ATOM 1473 O O . LEU A 1 180 ? 23.326 -7.254 -5.453 1.00 45.66 180 LEU A O 1
ATOM 1477 N N . GLU A 1 181 ? 21.095 -7.423 -5.671 1.00 49.09 181 GLU A N 1
ATOM 1478 C CA . GLU A 1 181 ? 21.062 -8.870 -5.799 1.00 49.09 181 GLU A CA 1
ATOM 1479 C C . GLU A 1 181 ? 20.782 -9.250 -7.246 1.00 49.09 181 GLU A C 1
ATOM 1481 O O . GLU A 1 181 ? 19.979 -8.612 -7.912 1.00 49.09 181 GLU A O 1
ATOM 1486 N N . THR A 1 182 ? 21.447 -10.280 -7.753 1.00 40.19 182 THR A N 1
ATOM 1487 C CA . THR A 1 182 ? 21.147 -10.827 -9.077 1.00 40.19 182 THR A CA 1
ATOM 1488 C C . THR A 1 182 ? 20.396 -12.143 -8.925 1.00 40.19 182 THR A C 1
ATOM 1490 O O . THR A 1 182 ? 20.957 -13.089 -8.368 1.00 40.19 182 THR A O 1
ATOM 1493 N N . PHE A 1 183 ? 19.171 -12.236 -9.447 1.00 42.09 183 PHE A N 1
ATOM 1494 C CA . PHE A 1 183 ? 18.415 -13.493 -9.518 1.00 42.09 183 PHE A CA 1
ATOM 1495 C C . PHE A 1 183 ? 18.183 -13.860 -10.988 1.00 42.09 183 PHE A C 1
ATOM 1497 O O . PHE A 1 183 ? 17.473 -13.172 -11.722 1.00 42.09 183 PHE A O 1
ATOM 1504 N N . GLY A 1 184 ? 18.836 -14.929 -11.450 1.00 65.19 184 GLY A N 1
ATOM 1505 C CA . GLY A 1 184 ? 18.928 -15.227 -12.881 1.00 65.19 184 GLY A CA 1
ATOM 1506 C C . GLY A 1 184 ? 19.737 -14.156 -13.625 1.00 65.19 184 GLY A C 1
ATOM 1507 O O . GLY A 1 184 ? 20.874 -13.882 -13.253 1.00 65.19 184 GLY A O 1
ATOM 1508 N N . ASN A 1 185 ? 19.140 -13.550 -14.657 1.00 54.50 185 ASN A N 1
ATOM 1509 C CA . ASN A 1 185 ? 19.757 -12.493 -15.476 1.00 54.50 185 ASN A CA 1
ATOM 1510 C C . ASN A 1 185 ? 19.276 -11.074 -15.108 1.00 54.50 185 ASN A C 1
ATOM 1512 O O . ASN A 1 185 ? 19.414 -10.172 -15.928 1.00 54.50 185 ASN A O 1
ATOM 1516 N N . ARG A 1 186 ? 18.666 -10.889 -13.930 1.00 43.53 186 ARG A N 1
ATOM 1517 C CA . ARG A 1 186 ? 18.050 -9.619 -13.509 1.00 43.53 186 ARG A CA 1
ATOM 1518 C C . ARG A 1 186 ? 18.659 -9.075 -12.224 1.00 43.53 186 ARG A C 1
ATOM 1520 O O . ARG A 1 186 ? 19.116 -9.865 -11.393 1.00 43.53 186 ARG A O 1
ATOM 1527 N N .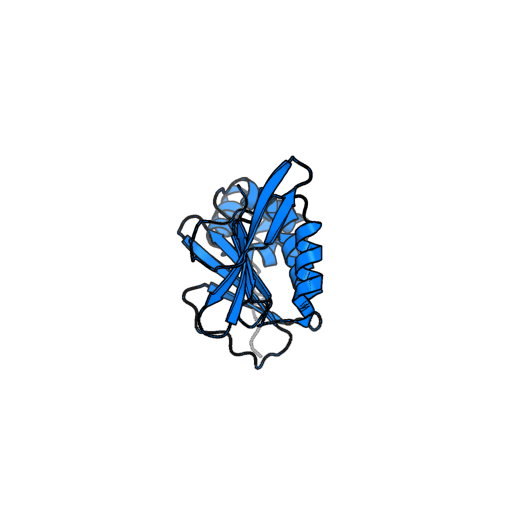 LEU A 1 187 ? 18.644 -7.754 -12.070 1.00 44.50 187 LEU A N 1
ATOM 1528 C CA . LEU A 1 187 ? 19.220 -6.995 -10.965 1.00 44.50 187 LEU A CA 1
ATOM 1529 C C . LEU A 1 187 ? 18.134 -6.383 -10.065 1.00 44.50 187 LEU A C 1
ATOM 1531 O O . LEU A 1 187 ? 17.354 -5.519 -10.456 1.00 44.50 187 LEU A O 1
ATOM 1535 N N . PHE A 1 188 ? 18.158 -6.770 -8.798 1.00 51.78 188 PHE A N 1
ATOM 1536 C CA . PHE A 1 188 ? 17.201 -6.381 -7.772 1.00 51.78 188 PHE A CA 1
ATOM 1537 C C . PHE A 1 188 ? 17.832 -5.413 -6.786 1.00 51.78 188 PHE A C 1
ATOM 1539 O O . PHE A 1 188 ? 18.953 -5.621 -6.324 1.00 51.78 188 PHE A O 1
ATOM 1546 N N . LEU A 1 189 ? 17.083 -4.383 -6.404 1.00 56.00 189 LEU A N 1
ATOM 1547 C CA . LEU A 1 189 ? 17.416 -3.509 -5.294 1.00 56.00 189 LEU A CA 1
ATOM 1548 C C . LEU A 1 189 ? 16.698 -3.992 -4.035 1.00 56.00 189 LEU A C 1
ATOM 1550 O O . LEU A 1 189 ? 15.483 -3.841 -3.895 1.00 56.00 189 LEU A O 1
ATOM 1554 N N . VAL A 1 190 ? 17.463 -4.551 -3.101 1.00 53.34 190 VAL A N 1
ATOM 1555 C CA . VAL A 1 190 ? 16.955 -5.033 -1.816 1.00 53.34 190 VAL A CA 1
ATOM 1556 C C . VAL A 1 190 ? 17.399 -4.069 -0.727 1.00 53.34 190 VAL A C 1
ATOM 1558 O O . VAL A 1 190 ? 18.593 -3.859 -0.493 1.00 53.34 190 VAL A O 1
ATOM 1561 N N . PHE A 1 191 ? 16.434 -3.464 -0.043 1.00 52.09 191 PHE A N 1
ATOM 1562 C CA . PHE A 1 191 ? 16.717 -2.649 1.131 1.00 52.09 191 PHE A CA 1
ATOM 1563 C C . PHE A 1 191 ? 16.788 -3.550 2.368 1.00 52.09 191 PHE A C 1
ATOM 1565 O O . PHE A 1 191 ? 16.038 -4.508 2.487 1.00 52.09 191 PHE A O 1
ATOM 1572 N N . MET A 1 192 ? 17.707 -3.263 3.291 1.00 43.84 192 MET A N 1
ATOM 1573 C CA . MET A 1 192 ? 17.726 -3.831 4.639 1.00 43.84 192 MET A CA 1
ATOM 1574 C C . MET A 1 192 ? 17.758 -2.696 5.659 1.00 43.84 192 MET A C 1
ATOM 1576 O O . MET A 1 192 ? 18.658 -1.846 5.635 1.00 43.84 192 MET A O 1
ATOM 1580 N N . VAL A 1 193 ? 16.802 -2.697 6.586 1.00 37.31 193 VAL A N 1
ATOM 1581 C CA . VAL A 1 193 ? 16.753 -1.749 7.706 1.00 37.31 193 VAL A CA 1
ATOM 1582 C C . VAL A 1 193 ? 16.973 -2.509 9.014 1.00 37.31 193 VAL A C 1
ATOM 1584 O O . VAL A 1 193 ? 16.173 -3.375 9.360 1.00 37.31 193 VAL A O 1
ATOM 1587 N N . PHE A 1 194 ? 18.056 -2.170 9.724 1.00 44.62 194 PHE A N 1
ATOM 1588 C CA . PHE A 1 194 ? 18.398 -2.664 11.066 1.00 44.62 194 PHE A CA 1
ATOM 1589 C C . PHE A 1 194 ? 18.135 -1.592 12.138 1.00 44.62 194 PHE A C 1
ATOM 1591 O O . PHE A 1 194 ? 18.450 -0.400 11.898 1.00 44.62 194 PHE A O 1
#